Protein AF-A0A915NLA7-F1 (afdb_monomer_lite)

Organism: NCBI:txid298350

Foldseek 3Di:
DVVWKDFPVVQADPVCCVVVDDDDCVVDDLLPFDDALLACPFAAQNPRGPDPPDGRMATPPPRVPRNVNGNDNPDGDPSNVVSVCSVVVLQDDVVVVPPPPDLWFDWDWDQDPVGIKIWTWGADPVFRWIWIDIPNHTDDTDHGDPDNFDKDWDDDPNWTKIWGWDDDPDPWTWIWIDTNNDIDDIRGGPVVVQKWWFWDDDDPDIWIWIAGPPVRFIDISNHTFDWDWDADPQGWIWIKTDNPPPWIKIKIWDAPVDPVPGIDIWIDTPNDTTDTPDPDDDDDDDDDPDPPVVVVVVVVVVVD

Radius of gyration: 25.05 Å; chains: 1; bounding box: 61×57×69 Å

Secondary structure (DSSP, 8-state):
-TTTEEE-GGGB-GGGGGGGPPP-TTT---TTPPP-TT-TTSPPTTTTBSSTT--SEEESS-HHHHTTTTT--SS--HHHHHHHHHHHTTS-THHHHHGGG--EEEEEEEE-SS-EEEEEEEE-TTT--EEEEETTEEEEEES--S-SSEEEEEEETTEEEEEEEEE-SSS-EEEEEEETTEEEEEEE-TTTTTEEEEEEEETTEEEEEEEETTT--EEETTEE---EEEEETTTEEEEEEE-STT-EEEEEEEE-S-TTT-EEEEEEETTEEEPP------------S-HHHHHHHHHHHT--

InterPro domains:
  IPR001506 Peptidase M12A [PF01400] (1-87)
  IPR001506 Peptidase M12A [PS51864] (1-92)
  IPR010695 Fas apoptotic inhibitory molecule 1 [PF06905] (104-274)
  IPR010695 Fas apoptotic inhibitory molecule 1 [PTHR13088] (100-275)
  IPR024079 Metallopeptidase, catalytic domain superfamily [G3DSA:3.40.390.10] (1-89)
  IPR038513 FAIM1 domain superfamily [G3DSA:2.40.128.180] (101-188)
  IPR038513 FAIM1 domain superfamily [G3DSA:2.40.128.180] (195-277)

Structure (mmCIF, N/CA/C/O backbone):
data_AF-A0A915NLA7-F1
#
_entry.id   AF-A0A915NLA7-F1
#
loop_
_atom_site.group_PDB
_atom_site.id
_atom_site.type_symbol
_atom_site.label_atom_id
_atom_site.label_alt_id
_atom_site.label_comp_id
_atom_site.label_asym_id
_atom_site.label_entity_id
_atom_site.label_seq_id
_atom_site.pdbx_PDB_ins_code
_atom_site.Cartn_x
_atom_site.Cartn_y
_atom_site.Cartn_z
_atom_site.occupancy
_atom_site.B_iso_or_equiv
_atom_site.auth_seq_id
_atom_site.auth_comp_id
_atom_site.auth_asym_id
_atom_site.auth_atom_id
_atom_site.pdbx_PDB_model_num
ATOM 1 N N . ARG A 1 1 ? 20.530 -9.631 -6.078 1.00 85.19 1 ARG A N 1
ATOM 2 C CA . ARG A 1 1 ? 20.962 -10.155 -4.762 1.00 85.19 1 ARG A CA 1
ATOM 3 C C . ARG A 1 1 ? 22.150 -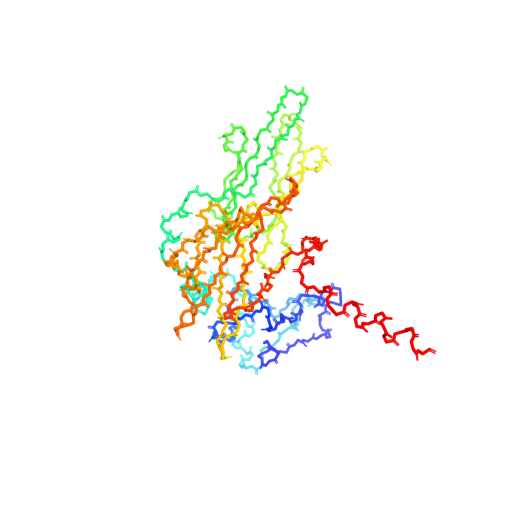11.117 -4.861 1.00 85.19 1 ARG A C 1
ATOM 5 O O . ARG A 1 1 ? 23.228 -10.744 -4.425 1.00 85.19 1 ARG A O 1
ATOM 12 N N . ASP A 1 2 ? 22.016 -12.296 -5.478 1.00 88.06 2 ASP A N 1
ATOM 13 C CA . ASP A 1 2 ? 23.044 -13.366 -5.399 1.00 88.06 2 ASP A CA 1
ATOM 14 C C . ASP A 1 2 ? 24.395 -13.039 -6.059 1.00 88.06 2 ASP A C 1
ATOM 16 O O . ASP A 1 2 ? 25.393 -13.716 -5.825 1.00 88.06 2 ASP A O 1
ATOM 20 N N . ARG A 1 3 ? 24.471 -11.966 -6.852 1.00 90.94 3 ARG A N 1
ATOM 21 C CA . ARG A 1 3 ? 25.737 -11.407 -7.355 1.00 90.94 3 ARG A CA 1
ATOM 22 C C . ARG A 1 3 ? 26.539 -10.646 -6.290 1.00 90.94 3 ARG A C 1
ATOM 24 O O . ARG A 1 3 ? 27.737 -10.468 -6.465 1.00 90.94 3 ARG A O 1
ATOM 31 N N . PHE A 1 4 ? 25.893 -10.205 -5.213 1.00 91.38 4 PHE A N 1
ATOM 32 C CA . PHE A 1 4 ? 26.447 -9.284 -4.215 1.00 91.38 4 PHE A CA 1
ATOM 33 C C . PHE A 1 4 ? 26.621 -9.937 -2.843 1.00 91.38 4 PHE A C 1
ATOM 35 O O . PHE A 1 4 ? 27.548 -9.598 -2.120 1.00 91.38 4 PHE A O 1
ATOM 42 N N . ILE A 1 5 ? 25.794 -10.920 -2.496 1.00 94.25 5 ILE A N 1
ATOM 43 C CA . ILE A 1 5 ? 25.890 -11.630 -1.217 1.00 94.25 5 ILE A CA 1
ATOM 44 C C . ILE A 1 5 ? 25.954 -13.144 -1.405 1.00 94.25 5 ILE A C 1
ATOM 46 O O . ILE A 1 5 ? 25.480 -13.686 -2.405 1.00 94.25 5 ILE A O 1
ATOM 50 N N . THR A 1 6 ? 26.529 -13.816 -0.416 1.00 95.31 6 THR A N 1
ATOM 51 C CA . THR A 1 6 ? 26.451 -15.263 -0.210 1.00 95.31 6 THR A CA 1
ATOM 52 C C . THR A 1 6 ? 25.576 -15.527 1.008 1.00 95.31 6 THR A C 1
ATOM 54 O O . THR A 1 6 ? 25.784 -14.904 2.049 1.00 95.31 6 THR A O 1
ATOM 57 N N . ILE A 1 7 ? 24.615 -16.446 0.881 1.00 92.38 7 ILE A N 1
ATOM 58 C CA . ILE A 1 7 ? 23.843 -16.960 2.018 1.00 92.38 7 ILE A CA 1
ATOM 59 C C . ILE A 1 7 ? 24.540 -18.215 2.545 1.00 92.38 7 ILE A C 1
ATOM 61 O O . ILE A 1 7 ? 24.737 -19.181 1.808 1.00 92.38 7 ILE A O 1
ATOM 65 N N . ASN A 1 8 ? 24.910 -18.194 3.820 1.00 93.00 8 ASN A N 1
ATOM 66 C CA . ASN A 1 8 ? 25.541 -19.303 4.526 1.00 93.00 8 ASN A CA 1
ATOM 67 C C . ASN A 1 8 ? 24.443 -20.209 5.097 1.00 93.00 8 ASN A C 1
ATOM 69 O O . ASN A 1 8 ? 24.157 -20.159 6.293 1.00 93.00 8 ASN A O 1
ATOM 73 N N . TRP A 1 9 ? 23.793 -20.998 4.237 1.00 89.81 9 TRP A N 1
ATOM 74 C CA . TRP A 1 9 ? 22.627 -21.826 4.586 1.00 89.81 9 TRP A CA 1
ATOM 75 C C . TRP A 1 9 ? 22.840 -22.743 5.793 1.00 89.81 9 TRP A C 1
ATOM 77 O O . TRP A 1 9 ? 21.905 -22.973 6.551 1.00 89.81 9 TRP A O 1
ATOM 87 N N . GLN A 1 10 ? 24.072 -23.202 6.016 1.00 91.88 10 GLN A N 1
ATOM 88 C CA . GLN A 1 10 ? 24.469 -23.998 7.178 1.00 91.88 10 GLN A CA 1
ATOM 89 C C . GLN A 1 10 ? 24.294 -23.271 8.524 1.00 91.88 10 GLN A C 1
ATOM 91 O O . GLN A 1 10 ? 24.159 -23.922 9.553 1.00 91.88 10 GLN A O 1
ATOM 96 N N . ASN A 1 11 ? 24.277 -21.935 8.517 1.00 91.19 11 ASN A N 1
ATOM 97 C CA . ASN A 1 11 ? 24.078 -21.105 9.707 1.00 91.19 11 ASN A CA 1
ATOM 98 C C . ASN A 1 11 ? 22.622 -20.621 9.838 1.00 91.19 11 ASN A C 1
ATOM 100 O O . ASN A 1 11 ? 22.258 -20.036 10.859 1.00 91.19 11 ASN A O 1
ATOM 104 N N . VAL A 1 12 ? 21.794 -20.814 8.804 1.00 84.31 12 VAL A N 1
ATOM 105 C CA . VAL A 1 12 ? 20.410 -20.328 8.752 1.00 84.31 12 VAL A CA 1
ATOM 106 C C . VAL A 1 12 ? 19.475 -21.342 9.401 1.00 84.31 12 VAL A C 1
ATOM 108 O O . VAL A 1 12 ? 19.498 -22.521 9.060 1.00 84.31 12 VAL A O 1
ATOM 111 N N . ASN A 1 13 ? 18.579 -20.871 10.271 1.00 78.44 13 ASN A N 1
ATOM 112 C CA . ASN A 1 13 ? 17.493 -21.697 10.790 1.00 78.44 13 ASN A CA 1
ATOM 113 C C . ASN A 1 13 ? 16.594 -22.204 9.638 1.00 78.44 13 ASN A C 1
ATOM 115 O O . ASN A 1 13 ? 15.972 -21.370 8.972 1.00 78.44 13 ASN A O 1
ATOM 119 N N . PRO A 1 14 ? 16.437 -23.529 9.435 1.00 80.00 14 PRO A N 1
ATOM 120 C CA . PRO A 1 14 ? 15.579 -24.083 8.384 1.00 80.00 14 PRO A CA 1
ATOM 121 C C . PRO A 1 14 ? 14.129 -23.583 8.412 1.00 80.00 14 PRO A C 1
ATOM 123 O O . PRO A 1 14 ? 13.509 -23.423 7.367 1.00 80.00 14 PRO A O 1
ATOM 126 N N . GLN A 1 15 ? 13.598 -23.237 9.590 1.00 77.25 15 GLN A N 1
ATOM 127 C CA . GLN A 1 15 ? 12.250 -22.668 9.740 1.00 77.25 15 GLN A CA 1
ATOM 128 C C . GLN A 1 15 ? 12.143 -21.195 9.300 1.00 77.25 15 GLN A C 1
ATOM 130 O O . GLN A 1 15 ? 11.084 -20.583 9.424 1.00 77.25 15 GLN A O 1
ATOM 135 N N . LYS A 1 16 ? 13.246 -20.582 8.859 1.00 71.00 16 LYS A N 1
ATOM 136 C CA . LYS A 1 16 ? 13.341 -19.163 8.486 1.00 71.00 16 LYS A CA 1
ATOM 137 C C . LYS A 1 16 ? 13.876 -18.954 7.067 1.00 71.00 16 LYS A C 1
ATOM 139 O O . LYS A 1 16 ? 14.240 -17.831 6.727 1.00 71.00 16 LYS A O 1
ATOM 144 N N . TYR A 1 17 ? 13.910 -19.996 6.233 1.00 74.12 17 TYR A N 1
ATOM 145 C CA . TYR A 1 17 ? 14.365 -19.891 4.840 1.00 74.12 17 TYR A CA 1
ATOM 146 C C . TYR A 1 17 ? 13.570 -18.870 4.020 1.00 74.12 17 TYR A C 1
ATOM 148 O O . TYR A 1 17 ? 14.159 -18.186 3.184 1.00 74.12 17 TYR A O 1
ATOM 156 N N . ASP A 1 18 ? 12.289 -18.672 4.335 1.00 71.00 18 ASP A N 1
ATOM 157 C CA . ASP A 1 18 ? 11.431 -17.686 3.667 1.00 71.00 18 ASP A CA 1
ATOM 158 C C . ASP A 1 18 ? 11.966 -16.247 3.763 1.00 71.00 18 ASP A C 1
ATOM 160 O O . ASP A 1 18 ? 11.742 -15.444 2.860 1.00 71.00 18 ASP A O 1
ATOM 164 N N . ALA A 1 19 ? 12.752 -15.920 4.799 1.00 66.25 19 ALA A N 1
ATOM 165 C CA . ALA A 1 19 ? 13.391 -14.607 4.933 1.00 66.25 19 ALA A CA 1
ATOM 166 C C . ALA A 1 19 ? 14.443 -14.325 3.838 1.00 66.25 19 ALA A C 1
ATOM 168 O O . ALA A 1 19 ? 14.856 -13.182 3.655 1.00 66.25 19 ALA A O 1
ATOM 169 N N . PHE A 1 20 ? 14.878 -15.358 3.108 1.00 77.56 20 PHE A N 1
ATOM 170 C CA . PHE A 1 20 ? 15.875 -15.284 2.040 1.00 77.56 20 PHE A CA 1
ATOM 171 C C . PHE A 1 20 ? 15.279 -15.571 0.655 1.00 77.56 20 PHE A C 1
ATOM 173 O O . PHE A 1 20 ? 16.030 -15.800 -0.300 1.00 77.56 20 PHE A O 1
ATOM 180 N N . ALA A 1 21 ? 13.952 -15.558 0.503 1.00 76.00 21 ALA A N 1
ATOM 181 C CA . ALA A 1 21 ? 13.313 -15.681 -0.805 1.00 76.00 21 ALA A CA 1
ATOM 182 C C . ALA A 1 21 ? 13.790 -14.564 -1.760 1.00 76.00 21 ALA A C 1
ATOM 184 O O . ALA A 1 21 ? 13.994 -13.418 -1.356 1.00 76.00 21 ALA A O 1
ATOM 185 N N . VAL A 1 22 ? 14.047 -14.902 -3.030 1.00 71.00 22 VAL A N 1
ATOM 186 C CA . VAL A 1 22 ? 14.372 -13.898 -4.060 1.00 71.00 22 VAL A CA 1
ATOM 187 C C . VAL A 1 22 ? 13.066 -13.322 -4.583 1.00 71.00 22 VAL A C 1
ATOM 189 O O . VAL A 1 22 ? 12.184 -14.077 -4.986 1.00 71.00 22 VAL A O 1
ATOM 192 N N . SER A 1 23 ? 12.964 -12.000 -4.640 1.00 62.94 23 SER A N 1
ATOM 193 C CA . SER A 1 23 ? 11.874 -11.332 -5.346 1.00 62.94 23 SER A CA 1
ATOM 194 C C . SER A 1 23 ? 11.947 -11.592 -6.856 1.00 62.94 23 SER A C 1
ATOM 196 O O . SER A 1 23 ? 13.007 -11.467 -7.468 1.00 62.94 23 SER A O 1
ATOM 198 N N . ASP A 1 24 ? 10.813 -11.938 -7.458 1.00 56.41 24 ASP A N 1
ATOM 199 C CA . ASP A 1 24 ? 10.670 -12.188 -8.896 1.00 56.41 24 ASP A CA 1
ATOM 200 C C . ASP A 1 24 ? 10.927 -10.909 -9.712 1.00 56.41 24 ASP A C 1
ATOM 202 O O . ASP A 1 24 ? 10.164 -9.955 -9.627 1.00 56.41 24 ASP A O 1
ATOM 206 N N . ALA A 1 25 ? 11.970 -10.874 -10.541 1.00 53.47 25 ALA A N 1
ATOM 207 C CA . ALA A 1 25 ? 12.345 -9.676 -11.301 1.00 53.47 25 ALA A CA 1
ATOM 208 C C . ALA A 1 25 ? 11.259 -9.166 -12.279 1.00 53.47 25 ALA A C 1
ATOM 210 O O . ALA A 1 25 ? 11.371 -8.049 -12.769 1.00 53.47 25 ALA A O 1
ATOM 211 N N . THR A 1 26 ? 10.206 -9.947 -12.554 1.00 44.34 26 THR A N 1
ATOM 212 C CA . THR A 1 26 ? 9.046 -9.505 -13.354 1.00 44.34 26 THR A CA 1
ATOM 213 C C . THR A 1 26 ? 8.025 -8.686 -12.559 1.00 44.34 26 THR A C 1
ATOM 215 O O . THR A 1 26 ? 7.178 -8.022 -13.146 1.00 44.34 26 THR A O 1
ATOM 218 N N . LYS A 1 27 ? 8.099 -8.715 -11.223 1.00 41.16 27 LYS A N 1
ATOM 219 C CA . LYS A 1 27 ? 7.187 -8.006 -10.305 1.00 41.16 27 LYS A CA 1
ATOM 220 C C . LYS A 1 27 ? 7.864 -6.861 -9.554 1.00 41.16 27 LYS A C 1
ATOM 222 O O . LYS A 1 27 ? 7.203 -6.137 -8.815 1.00 41.16 27 LYS A O 1
ATOM 227 N N . PHE A 1 28 ? 9.181 -6.725 -9.702 1.00 51.28 28 PHE A N 1
ATOM 228 C CA . PHE A 1 28 ? 9.996 -5.773 -8.961 1.00 51.28 28 PHE A CA 1
ATOM 229 C C . PHE A 1 28 ? 11.036 -5.153 -9.883 1.00 51.28 28 PHE A C 1
ATOM 231 O O . PHE A 1 28 ? 11.801 -5.857 -10.538 1.00 51.28 28 PHE A O 1
ATOM 238 N N . THR A 1 29 ? 11.110 -3.827 -9.871 1.00 56.19 29 THR A N 1
ATOM 239 C CA . THR A 1 29 ? 12.166 -3.072 -10.540 1.00 56.19 29 THR A CA 1
ATOM 240 C C . THR A 1 29 ? 13.075 -2.457 -9.491 1.00 56.19 29 THR A C 1
ATOM 242 O O . THR A 1 29 ? 12.602 -1.971 -8.471 1.00 56.19 29 THR A O 1
ATOM 245 N N . SER A 1 30 ? 14.382 -2.457 -9.746 1.00 61.16 30 SER A N 1
ATOM 246 C CA . SER A 1 30 ? 15.332 -1.713 -8.915 1.00 61.16 30 SER A CA 1
ATOM 247 C C . SER A 1 30 ? 15.390 -0.234 -9.294 1.00 61.16 30 SER A C 1
ATOM 249 O O . SER A 1 30 ? 16.298 0.462 -8.864 1.00 61.16 30 SER A O 1
ATOM 251 N N . TYR A 1 31 ? 14.535 0.243 -10.209 1.00 64.56 31 TYR A N 1
ATOM 252 C CA . TYR A 1 31 ? 14.588 1.604 -10.759 1.00 64.56 31 TYR A CA 1
ATOM 253 C C . TYR A 1 31 ? 15.993 2.016 -11.241 1.00 64.56 31 TYR A C 1
ATOM 255 O O . TYR A 1 31 ? 16.368 3.188 -11.188 1.00 64.56 31 TYR A O 1
ATOM 263 N N . GLY A 1 32 ? 16.808 1.045 -11.673 1.00 71.69 32 GLY A N 1
ATOM 264 C CA . GLY A 1 32 ? 18.199 1.255 -12.078 1.00 71.69 32 GLY A CA 1
ATOM 265 C C . GLY A 1 32 ? 19.154 1.648 -10.942 1.00 71.69 32 GLY A C 1
ATOM 266 O O . GLY A 1 32 ? 20.255 2.125 -11.225 1.00 71.69 32 GLY A O 1
ATOM 267 N N . VAL A 1 33 ? 18.765 1.508 -9.670 1.00 73.88 33 VAL A N 1
ATOM 268 C CA . VAL A 1 33 ? 19.678 1.687 -8.534 1.00 73.88 33 VAL A CA 1
ATOM 269 C C . VAL A 1 33 ? 20.551 0.447 -8.333 1.00 73.88 33 VAL A C 1
ATOM 271 O O . VAL A 1 33 ? 20.183 -0.679 -8.688 1.00 73.88 33 VAL A O 1
ATOM 274 N N . ARG A 1 34 ? 21.767 0.670 -7.828 1.00 82.94 34 ARG A N 1
ATOM 275 C CA . ARG A 1 34 ? 22.740 -0.395 -7.557 1.00 82.94 34 ARG A CA 1
ATOM 276 C C . ARG A 1 34 ? 22.395 -1.098 -6.246 1.00 82.94 34 ARG A C 1
ATOM 278 O O . ARG A 1 34 ? 21.702 -0.547 -5.404 1.00 82.94 34 ARG A O 1
ATOM 285 N N . TYR A 1 35 ? 22.910 -2.313 -6.073 1.00 86.00 35 TYR A N 1
ATOM 286 C CA . TYR A 1 35 ? 22.756 -3.043 -4.818 1.00 86.00 35 TYR A CA 1
ATOM 287 C C . TYR A 1 35 ? 23.473 -2.307 -3.684 1.00 86.00 35 TYR A C 1
ATOM 289 O O . TYR A 1 35 ? 24.675 -2.058 -3.788 1.00 86.00 35 TYR A O 1
ATOM 297 N N . ASP A 1 36 ? 22.745 -2.006 -2.614 1.00 88.19 36 ASP A N 1
ATOM 298 C CA . ASP A 1 36 ? 23.255 -1.261 -1.470 1.00 88.19 36 ASP A CA 1
ATOM 299 C C . ASP A 1 36 ? 23.233 -2.124 -0.204 1.00 88.19 36 ASP A C 1
ATOM 301 O O . ASP A 1 36 ? 22.176 -2.513 0.294 1.00 88.19 36 ASP A O 1
ATOM 305 N N . TYR A 1 37 ? 24.421 -2.430 0.323 1.00 89.88 37 TYR A N 1
ATOM 306 C CA . TYR A 1 37 ? 24.571 -3.175 1.575 1.00 89.88 37 TYR A CA 1
ATOM 307 C C . TYR A 1 37 ? 24.109 -2.366 2.792 1.00 89.88 37 TYR A C 1
ATOM 309 O O . TYR A 1 37 ? 23.725 -2.961 3.793 1.00 89.88 37 TYR A O 1
ATOM 317 N N . GLY A 1 38 ? 24.151 -1.034 2.707 1.00 88.12 38 GLY A N 1
ATOM 318 C CA . GLY A 1 38 ? 23.731 -0.108 3.752 1.00 88.12 38 GLY A CA 1
ATOM 319 C C . GLY A 1 38 ? 22.276 0.342 3.634 1.00 88.12 38 GLY A C 1
ATOM 320 O O . GLY A 1 38 ? 21.859 1.180 4.429 1.00 88.12 38 GLY A O 1
ATOM 321 N N . SER A 1 39 ? 21.501 -0.194 2.685 1.00 85.38 39 SER A N 1
ATOM 322 C CA . SER A 1 39 ? 20.066 0.098 2.591 1.00 85.38 39 SER A CA 1
ATOM 323 C C . SER A 1 39 ? 19.360 -0.226 3.909 1.00 85.38 39 SER A C 1
ATOM 325 O O . SER A 1 39 ? 19.616 -1.263 4.535 1.00 85.38 39 SER A O 1
ATOM 327 N N . ILE A 1 40 ? 18.417 0.628 4.308 1.00 77.06 40 ILE A N 1
ATOM 328 C CA . ILE A 1 40 ? 17.591 0.425 5.504 1.00 77.06 40 ILE A CA 1
ATOM 329 C C . ILE A 1 40 ? 16.779 -0.881 5.434 1.00 77.06 40 ILE A C 1
ATOM 331 O O . ILE A 1 40 ? 16.449 -1.476 6.464 1.00 77.06 40 ILE A O 1
ATOM 335 N N . MET A 1 41 ? 16.493 -1.354 4.216 1.00 76.75 41 MET A N 1
ATOM 336 C CA . MET A 1 41 ? 15.754 -2.587 3.942 1.00 76.75 41 MET A CA 1
ATOM 337 C C . MET A 1 41 ? 16.652 -3.826 3.927 1.00 76.75 41 MET A C 1
ATOM 339 O O . MET A 1 41 ? 16.153 -4.952 3.972 1.00 76.75 41 MET A O 1
ATOM 343 N N . HIS A 1 42 ? 17.977 -3.657 3.905 1.00 85.50 42 HIS A N 1
ATOM 344 C CA . HIS A 1 42 ? 18.899 -4.781 3.943 1.00 85.50 42 HIS A CA 1
ATOM 345 C C . HIS A 1 42 ? 18.848 -5.454 5.325 1.00 85.50 42 HIS A C 1
ATOM 347 O O . HIS A 1 42 ? 18.879 -4.797 6.375 1.00 85.50 42 HIS A O 1
ATOM 353 N N . TYR A 1 43 ? 18.760 -6.785 5.350 1.00 82.75 43 TYR A N 1
ATOM 354 C CA . TYR A 1 43 ? 18.864 -7.546 6.595 1.00 82.75 43 TYR A CA 1
ATOM 355 C C . TYR A 1 43 ? 20.286 -7.496 7.159 1.00 82.75 43 TYR A C 1
ATOM 357 O O . TYR A 1 43 ? 21.244 -7.282 6.416 1.00 82.75 43 TYR A O 1
ATOM 365 N N . SER A 1 44 ? 20.432 -7.721 8.468 1.00 88.44 44 SER A N 1
ATOM 366 C CA . SER A 1 44 ? 21.753 -7.866 9.082 1.00 88.44 44 SER A CA 1
ATOM 367 C C . SER A 1 44 ? 22.470 -9.113 8.568 1.00 88.44 44 SER A C 1
ATOM 369 O O . SER A 1 44 ? 21.838 -10.099 8.182 1.00 88.44 44 SER A O 1
ATOM 371 N N . SER A 1 45 ? 23.803 -9.108 8.623 1.00 90.88 45 SER A N 1
ATOM 372 C CA . SER A 1 45 ? 24.627 -10.264 8.236 1.00 90.88 45 SER A CA 1
ATOM 373 C C . SER A 1 45 ? 24.388 -11.519 9.096 1.00 90.88 45 SER A C 1
ATOM 375 O O . SER A 1 45 ? 24.802 -12.613 8.720 1.00 90.88 45 SER A O 1
ATOM 377 N N . THR A 1 46 ? 23.695 -11.384 10.229 1.00 87.81 46 THR A N 1
ATOM 378 C CA . THR A 1 46 ? 23.391 -12.444 11.206 1.00 87.81 46 THR A CA 1
ATOM 379 C C . THR A 1 46 ? 21.907 -12.821 11.262 1.00 87.81 46 THR A C 1
ATOM 381 O O . THR A 1 46 ? 21.492 -13.574 12.144 1.00 87.81 46 THR A O 1
ATOM 384 N N . ILE A 1 47 ? 21.076 -12.302 10.352 1.00 85.00 47 ILE A N 1
ATOM 385 C CA . ILE A 1 47 ? 19.628 -12.536 10.366 1.00 85.00 47 ILE A CA 1
ATOM 386 C C . ILE A 1 47 ? 19.293 -14.034 10.361 1.00 85.00 47 ILE A C 1
ATOM 388 O O . ILE A 1 47 ? 19.891 -14.808 9.620 1.00 85.00 47 ILE A O 1
ATOM 392 N N . ALA A 1 48 ? 18.322 -14.451 11.177 1.00 81.62 48 ALA A N 1
ATOM 393 C CA . ALA A 1 48 ? 17.854 -15.840 11.246 1.00 81.62 48 ALA A CA 1
ATOM 394 C C . ALA A 1 48 ? 18.939 -16.897 11.567 1.00 81.62 48 ALA A C 1
ATOM 396 O O . ALA A 1 48 ? 18.733 -18.084 11.298 1.00 81.62 48 ALA A O 1
ATOM 397 N N . THR A 1 49 ? 20.065 -16.489 12.166 1.00 83.44 49 THR A N 1
ATOM 398 C CA . THR A 1 49 ? 21.063 -17.425 12.700 1.00 83.44 49 THR A CA 1
ATOM 399 C C . THR A 1 49 ? 20.499 -18.232 13.873 1.00 83.44 49 THR A C 1
ATOM 401 O O . THR A 1 49 ? 19.743 -17.702 14.690 1.00 83.44 49 THR A O 1
ATOM 404 N N . GLN A 1 50 ? 20.876 -19.509 13.979 1.00 73.69 50 GLN A N 1
ATOM 405 C CA . GLN A 1 50 ? 20.619 -20.324 15.180 1.00 73.69 50 GLN A CA 1
ATOM 406 C C . GLN A 1 50 ? 21.720 -20.173 16.235 1.00 73.69 50 GLN A C 1
ATOM 408 O O . GLN A 1 50 ? 21.480 -20.412 17.416 1.00 73.69 50 GLN A O 1
ATOM 413 N N . ASN A 1 51 ? 22.911 -19.742 15.817 1.00 82.00 51 ASN A N 1
ATOM 414 C CA . ASN A 1 51 ? 24.088 -19.635 16.668 1.00 82.00 51 ASN A CA 1
ATOM 415 C C . ASN A 1 51 ? 24.487 -18.169 16.831 1.00 82.00 51 ASN A C 1
ATOM 417 O O . ASN A 1 51 ? 24.635 -17.430 15.850 1.00 82.00 51 ASN A O 1
ATOM 421 N N . PHE A 1 52 ? 24.690 -17.748 18.078 1.00 80.88 52 PHE A N 1
ATOM 422 C CA . PHE A 1 52 ? 25.051 -16.371 18.391 1.00 80.88 52 PHE A CA 1
ATOM 423 C C . PHE A 1 52 ? 26.345 -15.954 17.672 1.00 80.88 52 PHE A C 1
ATOM 425 O O . PHE A 1 52 ? 27.345 -16.669 17.695 1.00 80.88 52 PHE A O 1
ATOM 432 N N . GLY A 1 53 ? 26.313 -14.796 17.008 1.00 78.50 53 GLY A N 1
ATOM 433 C CA . GLY A 1 53 ? 27.464 -14.220 16.305 1.00 78.50 53 GLY A CA 1
ATOM 434 C C . GLY A 1 53 ? 27.800 -14.843 14.944 1.00 78.50 53 GLY A C 1
ATOM 435 O O . GLY A 1 53 ? 28.653 -14.304 14.239 1.00 78.50 53 GLY A O 1
ATOM 436 N N . GLN A 1 54 ? 27.138 -15.929 14.527 1.00 90.44 54 GLN A N 1
ATOM 437 C CA . GLN A 1 54 ? 27.379 -16.513 13.205 1.00 90.44 54 GLN A CA 1
ATOM 438 C C . GLN A 1 54 ? 26.671 -15.727 12.101 1.00 90.44 54 GLN A C 1
ATOM 440 O O . GLN A 1 54 ? 25.488 -15.396 12.195 1.00 90.44 54 GLN A O 1
ATOM 445 N N . LYS A 1 55 ? 27.410 -15.448 11.023 1.00 92.94 55 LYS A N 1
ATOM 446 C CA . LYS A 1 55 ? 26.877 -14.775 9.839 1.00 92.94 55 LYS A CA 1
ATOM 447 C C . LYS A 1 55 ? 26.103 -15.757 8.970 1.00 92.94 55 LYS A C 1
ATOM 449 O O . LYS A 1 55 ? 26.659 -16.750 8.497 1.00 92.94 55 LYS A O 1
ATOM 454 N N . THR A 1 56 ? 24.847 -15.446 8.700 1.00 91.88 56 THR A N 1
ATOM 455 C CA . THR A 1 56 ? 24.009 -16.113 7.697 1.00 91.88 56 THR A CA 1
ATOM 456 C C . THR A 1 56 ? 24.162 -15.490 6.317 1.00 91.88 56 THR A C 1
ATOM 458 O O . THR A 1 56 ? 23.799 -16.112 5.324 1.00 91.88 56 THR A O 1
ATOM 461 N N . MET A 1 57 ? 24.738 -14.291 6.239 1.00 93.06 57 MET A N 1
ATOM 462 C CA . MET A 1 57 ? 24.950 -13.557 5.001 1.00 93.06 57 MET A CA 1
ATOM 463 C C . MET A 1 57 ? 26.310 -12.853 5.010 1.00 93.06 57 MET A C 1
ATOM 465 O O . MET A 1 57 ? 26.740 -12.305 6.025 1.00 93.06 57 MET A O 1
ATOM 469 N N . THR A 1 58 ? 27.000 -12.873 3.872 1.00 95.88 58 THR A N 1
ATOM 470 C CA . THR A 1 58 ? 28.327 -12.261 3.698 1.00 95.88 58 THR A CA 1
ATOM 471 C C . THR A 1 58 ? 28.400 -11.561 2.348 1.00 95.88 58 THR A C 1
ATOM 473 O O . THR A 1 58 ? 27.953 -12.117 1.342 1.00 95.88 58 THR A O 1
ATOM 476 N N . ALA A 1 59 ? 28.952 -10.350 2.299 1.00 96.25 59 ALA A N 1
ATOM 477 C CA . ALA A 1 59 ? 29.165 -9.640 1.047 1.00 96.25 59 ALA A CA 1
ATOM 478 C C . ALA A 1 59 ? 30.247 -10.335 0.219 1.00 96.25 59 ALA A C 1
ATOM 480 O O . ALA A 1 59 ? 31.304 -10.721 0.714 1.00 96.25 59 ALA A O 1
ATOM 481 N N . LYS A 1 60 ? 30.006 -10.442 -1.085 1.00 96.56 60 LYS A N 1
ATOM 482 C CA . LYS A 1 60 ? 30.993 -10.939 -2.050 1.00 96.56 60 LYS A CA 1
ATOM 483 C C . LYS A 1 60 ? 32.040 -9.882 -2.399 1.00 96.56 60 LYS A C 1
ATOM 485 O O . LYS A 1 60 ? 33.129 -10.224 -2.840 1.00 96.56 60 LYS A O 1
ATOM 490 N N . ILE A 1 61 ? 31.709 -8.606 -2.206 1.00 94.00 61 ILE A N 1
ATOM 491 C CA . ILE A 1 61 ? 32.582 -7.460 -2.475 1.00 94.00 61 ILE A CA 1
ATOM 492 C C . ILE A 1 61 ? 32.897 -6.800 -1.134 1.00 94.00 61 ILE A C 1
ATOM 494 O O . ILE A 1 61 ? 31.969 -6.452 -0.411 1.00 94.00 61 ILE A O 1
ATOM 498 N N . ASN A 1 62 ? 34.180 -6.620 -0.812 1.00 94.56 62 ASN A N 1
ATOM 499 C CA . ASN A 1 62 ? 34.675 -5.944 0.398 1.00 94.56 62 ASN A CA 1
ATOM 500 C C . ASN A 1 62 ? 33.928 -6.323 1.701 1.00 94.56 62 ASN A C 1
ATOM 502 O O . ASN A 1 62 ? 33.401 -5.439 2.380 1.00 94.56 62 ASN A O 1
ATOM 506 N N . PRO A 1 63 ? 33.876 -7.615 2.086 1.00 94.38 63 PRO A N 1
ATOM 507 C CA . PRO A 1 63 ? 33.101 -8.084 3.242 1.00 94.38 63 PRO A CA 1
ATOM 508 C C . PRO A 1 63 ? 33.464 -7.415 4.566 1.00 94.38 63 PRO A C 1
ATOM 510 O O . PRO A 1 63 ? 32.590 -7.188 5.395 1.00 94.38 63 PRO A O 1
ATOM 513 N N . GLN A 1 64 ? 34.729 -7.038 4.760 1.00 93.81 64 GLN A N 1
ATOM 514 C CA . GLN A 1 64 ? 35.166 -6.338 5.973 1.00 93.81 64 GLN A CA 1
ATOM 515 C C . GLN A 1 64 ? 34.468 -4.982 6.156 1.00 93.81 64 GLN A C 1
ATOM 517 O O . GLN A 1 64 ? 34.189 -4.594 7.285 1.00 93.81 64 GLN A O 1
ATOM 522 N N . SER A 1 65 ? 34.155 -4.290 5.058 1.00 94.12 65 SER A N 1
ATOM 523 C CA . SER A 1 65 ? 33.471 -2.992 5.074 1.00 94.12 65 SER A CA 1
ATOM 524 C C . SER A 1 65 ? 31.955 -3.130 4.943 1.00 94.12 65 SER A C 1
ATOM 526 O O . SER A 1 65 ? 31.220 -2.362 5.553 1.00 94.12 65 SER A O 1
ATOM 528 N N . ASN A 1 66 ? 31.484 -4.109 4.165 1.00 95.00 66 ASN A N 1
ATOM 529 C CA . ASN A 1 66 ? 30.070 -4.235 3.817 1.00 95.00 66 ASN A CA 1
ATOM 530 C C . ASN A 1 66 ? 29.261 -5.082 4.810 1.00 95.00 66 ASN A C 1
ATOM 532 O O . ASN A 1 66 ? 28.102 -4.771 5.063 1.00 95.00 66 ASN A O 1
ATOM 536 N N . ASP A 1 67 ? 29.840 -6.116 5.424 1.00 93.94 67 ASP A N 1
ATOM 537 C CA . ASP A 1 67 ? 29.108 -6.939 6.398 1.00 93.94 67 ASP A CA 1
ATOM 538 C C . ASP A 1 67 ? 28.657 -6.171 7.658 1.00 93.94 67 ASP A C 1
ATOM 540 O O . ASP A 1 67 ? 27.580 -6.498 8.166 1.00 93.94 67 ASP A O 1
ATOM 544 N N . PRO A 1 68 ? 29.432 -5.198 8.198 1.00 94.00 68 PRO A N 1
ATOM 545 C CA . PRO A 1 68 ? 29.018 -4.431 9.375 1.00 94.00 68 PRO A CA 1
ATOM 546 C C . PRO A 1 68 ? 27.904 -3.414 9.105 1.00 94.00 68 PRO A C 1
ATOM 548 O O . PRO A 1 68 ? 27.178 -3.067 10.031 1.00 94.00 68 PRO A O 1
ATOM 551 N N . ILE A 1 69 ? 27.770 -2.925 7.866 1.00 92.12 69 ILE A N 1
ATOM 552 C CA . ILE A 1 69 ? 26.741 -1.933 7.501 1.00 92.12 69 ILE A CA 1
ATOM 553 C C . ILE A 1 69 ? 25.406 -2.581 7.109 1.00 92.12 69 ILE A C 1
ATOM 555 O O . ILE A 1 69 ? 24.365 -1.926 7.153 1.00 92.12 69 ILE A O 1
ATOM 559 N N . MET A 1 70 ? 25.412 -3.876 6.779 1.00 88.38 70 MET A N 1
ATOM 560 C CA . MET A 1 70 ? 24.187 -4.646 6.575 1.00 88.38 70 MET A CA 1
ATOM 561 C C . MET A 1 70 ? 23.327 -4.648 7.832 1.00 88.38 70 MET A C 1
ATOM 563 O O . MET A 1 70 ? 23.779 -5.020 8.916 1.00 88.38 70 MET A O 1
ATOM 567 N N . GLY A 1 71 ? 22.047 -4.320 7.674 1.00 81.19 71 GLY A N 1
ATOM 568 C CA . GLY A 1 71 ? 21.125 -4.280 8.802 1.00 81.19 71 GLY A CA 1
ATOM 569 C C . GLY A 1 71 ? 21.189 -2.990 9.614 1.00 81.19 71 GLY A C 1
ATOM 570 O O . GLY A 1 71 ? 20.573 -2.947 10.677 1.00 81.19 71 GLY A O 1
ATOM 571 N N . GLN A 1 72 ? 21.893 -1.952 9.142 1.00 83.25 72 GLN A N 1
ATOM 572 C CA . GLN A 1 72 ? 21.864 -0.635 9.776 1.00 83.25 72 GLN A CA 1
ATOM 573 C C . GLN A 1 72 ? 20.425 -0.108 9.879 1.00 83.25 72 GLN A C 1
ATOM 575 O O . GLN A 1 72 ? 19.588 -0.359 9.008 1.00 83.25 72 GLN A O 1
ATOM 580 N N . ARG A 1 73 ? 20.123 0.604 10.966 1.00 77.06 73 ARG A N 1
ATOM 581 C CA . ARG A 1 73 ? 18.803 1.208 11.223 1.00 77.06 73 ARG A CA 1
ATOM 582 C C . ARG A 1 73 ? 18.921 2.675 11.652 1.00 77.06 73 ARG A C 1
ATOM 584 O O . ARG A 1 73 ? 18.038 3.191 12.325 1.00 77.06 73 ARG A O 1
ATOM 591 N N . ASN A 1 74 ? 20.021 3.328 11.279 1.00 69.88 74 ASN A N 1
ATOM 592 C CA . ASN A 1 74 ? 20.325 4.712 11.645 1.00 69.88 74 ASN A CA 1
ATOM 593 C C . ASN A 1 74 ? 19.579 5.719 10.758 1.00 69.88 74 ASN A C 1
ATOM 595 O O . ASN A 1 74 ? 19.307 6.832 11.196 1.00 69.88 74 ASN A O 1
ATOM 599 N N . GLY A 1 75 ? 19.245 5.338 9.523 1.00 62.69 75 GLY A N 1
ATOM 600 C CA . GLY A 1 75 ? 18.518 6.188 8.584 1.00 62.69 75 GLY A CA 1
ATOM 601 C C . GLY A 1 75 ? 18.498 5.611 7.172 1.00 62.69 75 GLY A C 1
ATOM 602 O O . GLY A 1 75 ? 19.059 4.545 6.926 1.00 62.69 75 GLY A O 1
ATOM 603 N N . LEU A 1 76 ? 17.835 6.310 6.252 1.00 59.84 76 LEU A N 1
ATOM 604 C CA . LEU A 1 76 ? 17.844 5.965 4.829 1.00 59.84 76 LEU A CA 1
ATOM 605 C C . LEU A 1 76 ? 19.251 6.143 4.251 1.00 59.84 76 LEU A C 1
ATOM 607 O O . LEU A 1 76 ? 19.916 7.140 4.541 1.00 59.84 76 LEU A O 1
ATOM 611 N N . SER A 1 77 ? 19.689 5.202 3.417 1.00 78.62 77 SER A N 1
ATOM 612 C CA . SER A 1 77 ? 20.897 5.392 2.619 1.00 78.62 77 SER A CA 1
ATOM 613 C C . SER A 1 77 ? 20.642 6.366 1.463 1.00 78.62 77 SER A C 1
ATOM 615 O O . SER A 1 77 ? 19.499 6.636 1.086 1.00 78.62 77 SER A O 1
ATOM 617 N N . GLU A 1 78 ? 21.709 6.883 0.848 1.00 77.00 78 GLU A N 1
ATOM 618 C CA . GLU A 1 78 ? 21.581 7.695 -0.370 1.00 77.00 78 GLU A CA 1
ATOM 619 C C . GLU A 1 78 ? 20.846 6.933 -1.480 1.00 77.00 78 GLU A C 1
ATOM 621 O O . GLU A 1 78 ? 20.029 7.510 -2.199 1.00 77.00 78 GLU A O 1
ATOM 626 N N . THR A 1 79 ? 21.089 5.623 -1.587 1.00 75.00 79 THR A N 1
ATOM 627 C CA . THR A 1 79 ? 20.420 4.762 -2.564 1.00 75.00 79 THR A CA 1
ATOM 628 C C . THR A 1 79 ? 18.931 4.632 -2.263 1.00 75.00 79 THR A C 1
ATOM 630 O O . THR A 1 79 ? 18.136 4.761 -3.192 1.00 75.00 79 THR A O 1
ATOM 633 N N . ASP A 1 80 ? 18.546 4.459 -0.991 1.00 67.38 80 ASP A N 1
ATOM 634 C CA . ASP A 1 80 ? 17.137 4.397 -0.578 1.00 67.38 80 ASP A CA 1
ATOM 635 C C . ASP A 1 80 ? 16.401 5.693 -0.962 1.00 67.38 80 ASP A C 1
ATOM 637 O O . ASP A 1 80 ? 15.299 5.664 -1.509 1.00 67.38 80 ASP A O 1
ATOM 641 N N . VAL A 1 81 ? 17.032 6.852 -0.734 1.00 69.62 81 VAL A N 1
ATOM 642 C CA . VAL A 1 81 ? 16.471 8.163 -1.101 1.00 69.62 81 VAL A CA 1
ATOM 643 C C . VAL A 1 81 ? 16.324 8.302 -2.615 1.00 69.62 81 VAL A C 1
ATOM 645 O O . VAL A 1 81 ? 15.314 8.823 -3.088 1.00 69.62 81 VAL A O 1
ATOM 648 N N . VAL A 1 82 ? 17.307 7.851 -3.395 1.00 70.06 82 VAL A N 1
ATOM 649 C CA . VAL A 1 82 ? 17.232 7.889 -4.863 1.00 70.06 82 VAL A CA 1
ATOM 650 C C . VAL A 1 82 ? 16.152 6.947 -5.387 1.00 70.06 82 VAL A C 1
ATOM 652 O O . VAL A 1 82 ? 15.421 7.331 -6.297 1.00 70.06 82 VAL A O 1
ATOM 655 N N . GLU A 1 83 ? 16.021 5.745 -4.829 1.00 69.88 83 GLU A N 1
ATOM 656 C CA . GLU A 1 83 ? 14.984 4.787 -5.218 1.00 69.88 83 GLU A CA 1
ATOM 657 C C . GLU A 1 83 ? 13.587 5.335 -4.911 1.00 69.88 83 GLU A C 1
ATOM 659 O O . GLU A 1 83 ? 12.737 5.367 -5.802 1.00 69.88 83 GLU A O 1
ATOM 664 N N . LEU A 1 84 ? 13.385 5.890 -3.711 1.00 63.53 84 LEU A N 1
ATOM 665 C CA . LEU A 1 84 ? 12.146 6.572 -3.336 1.00 63.53 84 LEU A CA 1
ATOM 666 C C . LEU A 1 84 ? 11.853 7.763 -4.246 1.00 63.53 84 LEU A C 1
ATOM 668 O O . LEU A 1 84 ? 10.732 7.901 -4.719 1.00 63.53 84 LEU A O 1
ATOM 672 N N . ARG A 1 85 ? 12.847 8.603 -4.551 1.00 61.12 85 ARG A N 1
ATOM 673 C CA . ARG A 1 85 ? 12.661 9.731 -5.474 1.00 61.12 85 ARG A CA 1
ATOM 674 C C . ARG A 1 85 ? 12.310 9.271 -6.879 1.00 61.12 85 ARG A C 1
ATOM 676 O O . ARG A 1 85 ? 11.457 9.891 -7.482 1.00 61.12 85 ARG A O 1
ATOM 683 N N . ARG A 1 86 ? 12.914 8.196 -7.393 1.00 64.19 86 ARG A N 1
ATOM 684 C CA . ARG A 1 86 ? 12.582 7.634 -8.718 1.00 64.19 86 ARG A CA 1
ATOM 685 C C . ARG A 1 86 ? 11.207 6.976 -8.746 1.00 64.19 86 ARG A C 1
ATOM 687 O O . ARG A 1 86 ? 10.549 6.986 -9.781 1.00 64.19 86 ARG A O 1
ATOM 694 N N . MET A 1 87 ? 10.783 6.400 -7.625 1.00 59.97 87 MET A N 1
ATOM 695 C CA . MET A 1 87 ? 9.431 5.885 -7.453 1.00 59.97 87 MET A CA 1
ATOM 696 C C . MET A 1 87 ? 8.415 7.036 -7.410 1.00 59.97 87 MET A C 1
ATOM 698 O O . MET A 1 87 ? 7.410 6.980 -8.111 1.00 59.97 87 MET A O 1
ATOM 702 N N . MET A 1 88 ? 8.701 8.091 -6.642 1.00 52.62 88 MET A N 1
ATOM 703 C CA . MET A 1 88 ? 7.845 9.272 -6.464 1.00 52.62 88 MET A CA 1
ATOM 704 C C . MET A 1 88 ? 7.816 10.189 -7.694 1.00 52.62 88 MET A C 1
ATOM 706 O O . MET A 1 88 ? 6.765 10.701 -8.042 1.00 52.62 88 MET A O 1
ATOM 710 N N . SER A 1 89 ? 8.925 10.346 -8.418 1.00 47.59 89 SER A N 1
ATOM 711 C CA . SER A 1 89 ? 8.985 11.139 -9.656 1.00 47.59 89 SER A CA 1
ATOM 712 C C . SER A 1 89 ? 8.278 10.464 -10.832 1.00 47.59 89 SER A C 1
ATOM 714 O O . SER A 1 89 ? 8.113 11.067 -11.879 1.00 47.59 89 SER A O 1
ATOM 716 N N . LYS A 1 90 ? 7.909 9.185 -10.701 1.00 48.41 90 LYS A N 1
ATOM 717 C CA . LYS A 1 90 ? 7.010 8.483 -11.632 1.00 48.41 90 LYS A CA 1
ATOM 718 C C . LYS A 1 90 ? 5.541 8.551 -11.184 1.00 48.41 90 LYS A C 1
ATOM 720 O O . LYS A 1 90 ? 4.705 7.832 -11.723 1.00 48.41 90 LYS A O 1
ATOM 725 N N . LEU A 1 91 ? 5.242 9.358 -10.166 1.00 44.09 91 LEU A N 1
ATOM 726 C CA . LEU A 1 91 ? 3.913 9.580 -9.587 1.00 44.09 91 LEU A CA 1
ATOM 727 C C . LEU A 1 91 ? 3.509 11.074 -9.625 1.00 44.09 91 LEU A C 1
ATOM 729 O O . LEU A 1 91 ? 2.654 11.452 -8.842 1.00 44.09 91 LEU A O 1
ATOM 733 N N . ASP A 1 92 ? 4.139 11.873 -10.500 1.00 46.75 92 ASP A N 1
ATOM 734 C CA . ASP A 1 92 ? 4.206 13.349 -10.608 1.00 46.75 92 ASP A CA 1
ATOM 735 C C . ASP A 1 92 ? 3.387 14.300 -9.688 1.00 46.75 92 ASP A C 1
ATOM 737 O O . ASP A 1 92 ? 2.241 14.093 -9.290 1.00 46.75 92 ASP A O 1
ATOM 741 N N . ASP A 1 93 ? 4.045 15.443 -9.453 1.00 42.34 93 ASP A N 1
ATOM 742 C CA . ASP A 1 93 ? 3.926 16.508 -8.436 1.00 42.34 93 ASP A CA 1
ATOM 743 C C . ASP A 1 93 ? 2.547 17.123 -8.102 1.00 42.34 93 ASP A C 1
ATOM 745 O O . ASP A 1 93 ? 2.447 17.890 -7.141 1.00 42.34 93 ASP A O 1
ATOM 749 N N . ASP A 1 94 ? 1.459 16.779 -8.792 1.00 40.03 94 ASP A N 1
ATOM 750 C CA . ASP A 1 94 ? 0.122 17.307 -8.457 1.00 40.03 94 ASP A CA 1
ATOM 751 C C . ASP A 1 94 ? -0.566 16.490 -7.337 1.00 40.03 94 ASP A C 1
ATOM 753 O O . ASP A 1 94 ? -1.430 16.990 -6.611 1.00 40.03 94 ASP A O 1
ATOM 757 N N . LEU A 1 95 ? -0.117 15.245 -7.120 1.00 42.84 95 LEU A N 1
ATOM 758 C CA . LEU A 1 95 ? -0.592 14.341 -6.059 1.00 42.84 95 LEU A CA 1
ATOM 759 C C . LEU A 1 95 ? 0.020 14.630 -4.677 1.00 42.84 95 LEU A C 1
ATOM 761 O O . LEU A 1 95 ? -0.565 14.267 -3.653 1.00 42.84 95 LEU A O 1
ATOM 765 N N . ILE A 1 96 ? 1.183 15.289 -4.623 1.00 41.16 96 ILE A N 1
ATOM 766 C CA . ILE A 1 96 ? 1.914 15.548 -3.369 1.00 41.16 96 ILE A CA 1
ATOM 767 C C . ILE A 1 96 ? 1.355 16.780 -2.641 1.00 41.16 96 ILE A C 1
ATOM 769 O O . ILE A 1 96 ? 1.367 16.826 -1.411 1.00 41.16 96 ILE A O 1
ATOM 773 N N . SER A 1 97 ? 0.781 17.746 -3.366 1.00 35.91 97 SER A N 1
ATOM 774 C CA . SER A 1 97 ? 0.188 18.942 -2.749 1.00 35.91 97 SER A CA 1
ATOM 775 C C . SER A 1 97 ? -1.227 18.719 -2.191 1.00 35.91 97 SER A C 1
ATOM 777 O O . SER A 1 97 ? -1.652 19.471 -1.314 1.00 35.91 97 SER A O 1
ATOM 779 N N . LYS A 1 98 ? -1.941 17.669 -2.632 1.00 35.59 98 LYS A N 1
ATOM 780 C CA . LYS A 1 98 ? -3.332 17.381 -2.221 1.00 35.59 98 LYS A CA 1
ATOM 781 C C . LYS A 1 98 ? -3.508 16.255 -1.193 1.00 35.59 98 LYS A C 1
ATOM 783 O O . LYS A 1 98 ? -4.581 16.156 -0.611 1.00 35.59 98 LYS A O 1
ATOM 788 N N . ASN A 1 99 ? -2.483 15.449 -0.905 1.00 38.19 99 ASN A N 1
ATOM 789 C CA . ASN A 1 99 ? -2.608 14.286 -0.006 1.00 38.19 99 ASN A CA 1
ATOM 790 C C . ASN A 1 99 ? -2.159 14.509 1.449 1.00 38.19 99 ASN A C 1
ATOM 792 O O . ASN A 1 99 ? -1.976 13.547 2.189 1.00 38.19 99 ASN A O 1
ATOM 796 N N . PHE A 1 100 ? -2.064 15.754 1.917 1.00 36.22 100 PHE A N 1
ATOM 797 C CA . PHE A 1 100 ? -1.892 16.014 3.353 1.00 36.22 100 PHE A CA 1
ATOM 798 C C . PHE A 1 100 ? -3.173 15.800 4.188 1.00 36.22 100 PHE A C 1
ATOM 800 O O . PHE A 1 100 ? -3.130 16.004 5.401 1.00 36.22 100 PHE A O 1
ATOM 807 N N . GLU A 1 101 ? -4.290 15.359 3.590 1.00 42.47 101 GLU A N 1
ATOM 808 C CA . GLU A 1 101 ? -5.591 15.337 4.278 1.00 42.47 101 GLU A CA 1
ATOM 809 C C . GLU A 1 101 ? -6.334 14.000 4.411 1.00 42.47 101 GLU A C 1
ATOM 811 O O . GLU A 1 101 ? -7.393 14.016 5.027 1.00 42.47 101 GLU A O 1
ATOM 816 N N . ASN A 1 102 ? -5.839 12.829 3.982 1.00 54.22 102 ASN A N 1
ATOM 817 C CA . ASN A 1 102 ? -6.529 11.585 4.381 1.00 54.22 102 ASN A CA 1
ATOM 818 C C . ASN A 1 102 ? -5.643 10.330 4.426 1.00 54.22 102 ASN A C 1
ATOM 820 O O . ASN A 1 102 ? -5.719 9.457 3.569 1.00 54.22 102 ASN A O 1
ATOM 824 N N . ASP A 1 103 ? -4.895 10.172 5.523 1.00 69.12 103 ASP A N 1
ATOM 825 C CA . ASP A 1 103 ? -4.293 8.886 5.924 1.00 69.12 103 ASP A CA 1
ATOM 826 C C . ASP A 1 103 ? -5.344 7.869 6.429 1.00 69.12 103 ASP A C 1
ATOM 828 O O . ASP A 1 103 ? -4.977 6.839 6.995 1.00 69.12 103 ASP A O 1
ATOM 832 N N . LEU A 1 104 ? -6.648 8.152 6.308 1.00 77.94 104 LEU A N 1
ATOM 833 C CA . LEU A 1 104 ? -7.729 7.295 6.798 1.00 77.94 104 LEU A CA 1
ATOM 834 C C . LEU A 1 104 ? -7.775 5.984 6.005 1.00 77.94 104 LEU A C 1
ATOM 836 O O . LEU A 1 104 ? -8.178 5.949 4.846 1.00 77.94 104 LEU A O 1
ATOM 840 N N . VAL A 1 105 ? -7.398 4.886 6.656 1.00 76.19 105 VAL A N 1
ATOM 841 C CA . VAL A 1 105 ? -7.281 3.562 6.026 1.00 76.19 105 VAL A CA 1
ATOM 842 C C . VAL A 1 105 ? -8.429 2.618 6.375 1.00 76.19 105 VAL A C 1
ATOM 844 O O . VAL A 1 105 ? -8.664 1.651 5.650 1.00 76.19 105 VAL A O 1
ATOM 847 N N . ALA A 1 106 ? -9.139 2.869 7.479 1.00 79.12 106 ALA A N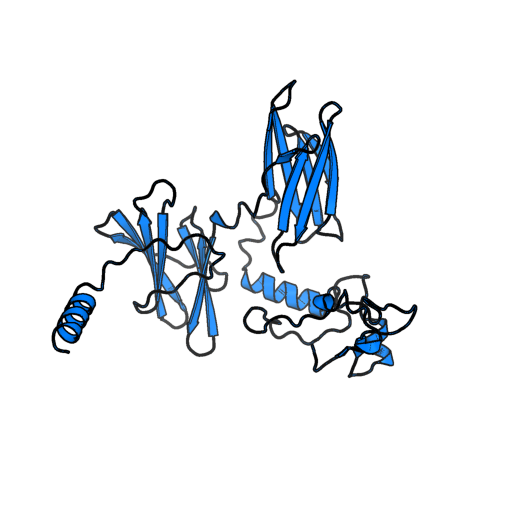 1
ATOM 848 C CA . ALA A 1 106 ? -10.253 2.031 7.907 1.00 79.12 106 ALA A CA 1
ATOM 849 C C . ALA A 1 106 ? -11.282 2.796 8.747 1.00 79.12 106 ALA A C 1
ATOM 851 O O . ALA A 1 106 ? -10.941 3.672 9.543 1.00 79.12 106 ALA A O 1
ATOM 852 N N . THR A 1 107 ? -12.554 2.413 8.599 1.00 81.62 107 THR A N 1
ATOM 853 C CA . THR A 1 107 ? -13.660 2.865 9.452 1.00 81.62 107 THR A CA 1
ATOM 854 C C . THR A 1 107 ? -14.549 1.681 9.825 1.00 81.62 107 THR A C 1
ATOM 856 O O . THR A 1 107 ? -15.134 1.048 8.952 1.00 81.62 107 THR A O 1
ATOM 859 N N . TRP A 1 108 ? -14.715 1.407 11.118 1.00 82.44 108 TRP A N 1
ATOM 860 C CA . TRP A 1 108 ? -15.635 0.387 11.630 1.00 82.44 108 TRP A CA 1
ATOM 861 C C . TRP A 1 108 ? -16.839 1.023 12.319 1.00 82.44 108 TRP A C 1
ATOM 863 O O . TRP A 1 108 ? -16.715 2.018 13.032 1.00 82.44 108 TRP A O 1
ATOM 873 N N . THR A 1 109 ? -18.002 0.392 12.162 1.00 80.00 109 THR A N 1
ATOM 874 C CA . THR A 1 109 ? -19.202 0.678 12.958 1.00 80.00 109 THR A CA 1
ATOM 875 C C . THR A 1 109 ? -19.480 -0.527 13.849 1.00 80.00 109 THR A C 1
ATOM 877 O O . THR A 1 109 ? -19.778 -1.614 13.357 1.00 80.00 109 THR A O 1
ATOM 880 N N . VAL A 1 110 ? -19.340 -0.350 15.161 1.00 81.50 110 VAL A N 1
ATOM 881 C CA . VAL A 1 110 ? -19.388 -1.426 16.155 1.00 81.50 110 VAL A CA 1
ATOM 882 C C . VAL A 1 110 ? -20.613 -1.244 17.048 1.00 81.50 110 VAL A C 1
ATOM 884 O O . VAL A 1 110 ? -20.604 -0.372 17.919 1.00 81.50 110 VAL A O 1
ATOM 887 N N . PRO A 1 111 ? -21.671 -2.051 16.878 1.00 78.38 111 PRO A N 1
ATOM 888 C CA . PRO A 1 111 ? -22.772 -2.078 17.829 1.00 78.38 111 PRO A CA 1
ATOM 889 C C . PRO A 1 111 ? -22.334 -2.789 19.119 1.00 78.38 111 PRO A C 1
ATOM 891 O O . PRO A 1 111 ? -21.965 -3.965 19.095 1.00 78.38 111 PRO A O 1
ATOM 894 N N . MET A 1 112 ? -22.376 -2.076 20.243 1.00 78.69 112 MET A N 1
ATOM 895 C CA . MET A 1 112 ? -22.204 -2.613 21.596 1.00 78.69 112 MET A CA 1
ATOM 896 C C . MET A 1 112 ? -23.526 -2.529 22.372 1.00 78.69 112 MET A C 1
ATOM 898 O O . MET A 1 112 ? -24.501 -1.951 21.894 1.00 78.69 112 MET A O 1
ATOM 902 N N . SER A 1 113 ? -23.583 -3.142 23.559 1.00 77.88 113 SER A N 1
ATOM 903 C CA . SER A 1 113 ? -24.808 -3.208 24.372 1.00 77.88 113 SER A CA 1
ATOM 904 C C . SER A 1 113 ? -25.322 -1.841 24.827 1.00 77.88 113 SER A C 1
ATOM 906 O O . SER A 1 113 ? -26.511 -1.704 25.088 1.00 77.88 113 SER A O 1
ATOM 908 N N . ASP A 1 114 ? -24.438 -0.850 24.956 1.00 78.31 114 ASP A N 1
ATOM 909 C CA . ASP A 1 114 ? -24.782 0.514 25.352 1.00 78.31 114 ASP A CA 1
ATOM 910 C C . ASP A 1 114 ? -25.086 1.411 24.143 1.00 78.31 114 ASP A C 1
ATOM 912 O O . ASP A 1 114 ? -26.077 2.141 24.154 1.00 78.31 114 ASP A O 1
ATOM 916 N N . LYS A 1 115 ? -24.250 1.369 23.098 1.00 87.31 115 LYS A N 1
ATOM 917 C CA . LYS A 1 115 ? -24.407 2.189 21.888 1.00 87.31 115 LYS A CA 1
ATOM 918 C C . LYS A 1 115 ? -23.622 1.648 20.699 1.00 87.31 115 LYS A C 1
ATOM 920 O O . LYS A 1 115 ? -22.846 0.701 20.798 1.00 87.31 115 LYS A O 1
ATOM 925 N N . VAL A 1 116 ? -23.792 2.312 19.561 1.00 75.94 116 VAL A N 1
ATOM 926 C CA . VAL A 1 116 ? -22.974 2.099 18.367 1.00 75.94 116 VAL A CA 1
ATOM 927 C C . VAL A 1 116 ? -21.757 3.024 18.405 1.00 75.94 116 VAL A C 1
ATOM 929 O O . VAL A 1 116 ? -21.894 4.231 18.603 1.00 75.94 116 VAL A O 1
ATOM 932 N N . TYR A 1 117 ? -20.570 2.458 18.209 1.00 82.25 117 TYR A N 1
ATOM 933 C CA . TYR A 1 117 ? -19.305 3.181 18.124 1.00 82.25 117 TYR A CA 1
ATOM 934 C C . TYR A 1 117 ? -18.831 3.273 16.673 1.00 82.25 117 TYR A C 1
ATOM 936 O O . TYR A 1 117 ? -18.798 2.265 15.970 1.00 82.25 117 TYR A O 1
ATOM 944 N N . LYS A 1 118 ? -18.406 4.462 16.241 1.00 85.12 118 LYS A N 1
ATOM 945 C CA . LYS A 1 118 ? -17.627 4.660 15.014 1.00 85.12 118 LYS A CA 1
ATOM 946 C C . LYS A 1 118 ? -16.146 4.665 15.376 1.00 85.12 118 LYS A C 1
ATOM 948 O O . LYS A 1 118 ? -15.746 5.437 16.243 1.00 85.12 118 LYS A O 1
ATOM 953 N N . ILE A 1 119 ? -15.346 3.821 14.739 1.00 89.56 119 ILE A N 1
ATOM 954 C CA . ILE A 1 119 ? -13.899 3.739 14.957 1.00 89.56 119 ILE A CA 1
ATOM 955 C C . ILE A 1 119 ? -13.212 4.047 13.640 1.00 89.56 119 ILE A C 1
ATOM 957 O O . ILE A 1 119 ? -13.511 3.409 12.639 1.00 89.56 119 ILE A O 1
ATOM 961 N N . GLU A 1 120 ? -12.302 5.003 13.647 1.00 89.12 120 GLU A N 1
ATOM 962 C CA . GLU A 1 120 ? -11.567 5.474 12.478 1.00 89.12 120 GLU A CA 1
ATOM 963 C C . GLU A 1 120 ? -10.081 5.268 12.741 1.00 89.12 120 GLU A C 1
ATOM 965 O O . GLU A 1 120 ? -9.597 5.573 13.834 1.00 89.12 120 GLU A O 1
ATOM 970 N N . PHE A 1 121 ? -9.367 4.725 11.761 1.00 90.88 121 PHE A N 1
ATOM 971 C CA . PHE A 1 121 ? -7.938 4.481 11.874 1.00 90.88 121 PHE A CA 1
ATOM 972 C C . PHE A 1 121 ? -7.200 5.081 10.690 1.00 90.88 121 PHE A C 1
ATOM 974 O O . PHE A 1 121 ? -7.504 4.777 9.536 1.00 90.88 121 PHE A O 1
ATOM 981 N N . GLU A 1 122 ? -6.229 5.929 11.001 1.00 88.12 122 GLU A N 1
ATOM 982 C CA . GLU A 1 122 ? -5.297 6.516 10.055 1.00 88.12 122 GLU A CA 1
ATOM 983 C C . GLU A 1 122 ? -3.947 5.809 10.153 1.00 88.12 122 GLU A C 1
ATOM 985 O O . GLU A 1 122 ? -3.450 5.575 11.260 1.00 88.12 122 GLU A O 1
ATOM 990 N N . HIS A 1 123 ? -3.335 5.511 9.007 1.00 81.62 123 HIS A N 1
ATOM 991 C CA . HIS A 1 123 ? -2.002 4.926 8.950 1.00 81.62 123 HIS A CA 1
ATOM 992 C C . HIS A 1 123 ? -1.184 5.514 7.798 1.00 81.62 123 HIS A C 1
ATOM 994 O O . HIS A 1 123 ? -1.437 5.224 6.631 1.00 81.62 123 HIS A O 1
ATOM 1000 N N . GLY A 1 124 ? -0.165 6.303 8.139 1.00 67.12 124 GLY A N 1
ATOM 1001 C CA . GLY A 1 124 ? 0.777 6.850 7.169 1.00 67.12 124 GLY A CA 1
ATOM 1002 C C . GLY A 1 124 ? 1.850 5.821 6.831 1.00 67.12 124 GLY A C 1
ATOM 1003 O O . GLY A 1 124 ? 2.733 5.561 7.643 1.00 67.12 124 GLY A O 1
ATOM 1004 N N . THR A 1 125 ? 1.833 5.253 5.627 1.00 60.34 125 THR A N 1
ATOM 1005 C CA . THR A 1 125 ? 2.799 4.214 5.212 1.00 60.34 125 THR A CA 1
ATOM 1006 C C . THR A 1 125 ? 4.226 4.739 5.024 1.00 60.34 125 THR A C 1
ATOM 1008 O O . THR A 1 125 ? 5.169 3.954 5.011 1.00 60.34 125 THR A O 1
ATOM 1011 N N . THR A 1 126 ? 4.397 6.058 4.909 1.00 49.34 126 THR A N 1
ATOM 1012 C CA . THR A 1 126 ? 5.706 6.724 4.775 1.00 49.34 126 THR A CA 1
ATOM 1013 C C . THR A 1 126 ? 6.315 7.086 6.131 1.00 49.34 126 THR A C 1
ATOM 1015 O O . THR A 1 126 ? 7.518 6.957 6.336 1.00 49.34 126 THR A O 1
ATOM 1018 N N . THR A 1 127 ? 5.491 7.551 7.071 1.00 55.28 127 THR A N 1
ATOM 1019 C CA . THR A 1 127 ? 5.927 8.046 8.391 1.00 55.28 127 THR A CA 1
ATOM 1020 C C . THR A 1 127 ? 5.722 7.024 9.509 1.00 55.28 127 THR A C 1
ATOM 1022 O O . THR A 1 127 ? 6.204 7.215 10.624 1.00 55.28 127 THR A O 1
ATOM 1025 N N . GLY A 1 128 ? 4.949 5.972 9.240 1.00 59.25 128 GLY A N 1
ATOM 1026 C CA . GLY A 1 128 ? 4.366 5.083 10.240 1.00 59.25 128 GLY A CA 1
ATOM 1027 C C . GLY A 1 128 ? 3.418 5.782 11.206 1.00 59.25 128 GLY A C 1
ATOM 1028 O O . GLY A 1 128 ? 3.149 5.240 12.276 1.00 59.25 128 GLY A O 1
ATOM 1029 N N . LYS A 1 129 ? 2.918 6.977 10.860 1.00 79.44 129 LYS A N 1
ATOM 1030 C CA . LYS A 1 129 ? 1.913 7.689 11.654 1.00 79.44 129 LYS A CA 1
ATOM 1031 C C . LYS A 1 129 ? 0.725 6.767 11.908 1.00 79.44 129 LYS A C 1
ATOM 1033 O O . LYS A 1 129 ? 0.243 6.137 10.973 1.00 79.44 129 LYS A O 1
ATOM 1038 N N . ARG A 1 130 ? 0.225 6.722 13.141 1.00 92.31 130 ARG A N 1
ATOM 1039 C CA . ARG A 1 130 ? -1.010 6.016 13.506 1.00 92.31 130 ARG A CA 1
ATOM 1040 C C . ARG A 1 130 ? -1.901 6.949 14.302 1.00 92.31 130 ARG A C 1
ATOM 1042 O O . ARG A 1 130 ? -1.474 7.462 15.333 1.00 92.31 130 ARG A O 1
ATOM 1049 N N . SER A 1 131 ? -3.134 7.153 13.860 1.00 92.56 131 SER A N 1
ATOM 1050 C CA . SER A 1 131 ? -4.153 7.846 14.655 1.00 92.56 131 SER A CA 1
ATOM 1051 C C . SER A 1 131 ? -5.397 6.978 14.734 1.00 92.56 131 SER A C 1
ATOM 1053 O O . SER A 1 131 ? -5.839 6.425 13.731 1.00 92.56 131 SER A O 1
ATOM 1055 N N . LEU A 1 132 ? -5.944 6.815 15.936 1.00 94.75 132 LEU A N 1
ATOM 1056 C CA . LEU A 1 132 ? -7.184 6.083 16.161 1.00 94.75 132 LEU A CA 1
ATOM 1057 C C . LEU A 1 132 ? -8.190 7.021 16.811 1.00 94.75 132 LEU A C 1
ATOM 1059 O O . LEU A 1 132 ? -7.946 7.550 17.901 1.00 94.75 132 LEU A O 1
ATOM 1063 N N . ARG A 1 133 ? -9.337 7.202 16.156 1.00 94.25 133 ARG A N 1
ATOM 1064 C CA . ARG A 1 133 ? -10.452 8.001 16.664 1.00 94.25 133 ARG A CA 1
ATOM 1065 C C . ARG A 1 133 ? -11.655 7.118 16.953 1.00 94.25 133 ARG A C 1
ATOM 1067 O O . ARG A 1 133 ? -11.957 6.188 16.212 1.00 94.25 133 ARG A O 1
ATOM 1074 N N . VAL A 1 134 ? -12.359 7.430 18.033 1.00 93.81 134 VAL A N 1
ATOM 1075 C CA . VAL A 1 134 ? -13.619 6.798 18.423 1.00 93.81 134 VAL A CA 1
ATOM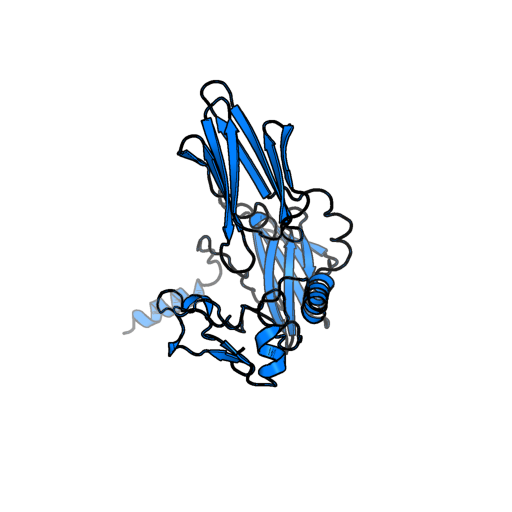 1076 C C . VAL A 1 134 ? -14.679 7.884 18.536 1.00 93.81 134 VAL A C 1
ATOM 1078 O O . VAL A 1 134 ? -14.542 8.812 19.330 1.00 93.81 134 VAL A O 1
ATOM 1081 N N . ASN A 1 135 ? -15.746 7.775 17.743 1.00 85.56 135 ASN A N 1
ATOM 1082 C CA . ASN A 1 135 ? -16.810 8.774 17.615 1.00 85.56 135 ASN A CA 1
ATOM 1083 C C . ASN A 1 135 ? -16.253 10.186 17.348 1.00 85.56 135 ASN A C 1
ATOM 1085 O O . ASN A 1 135 ? -16.665 11.153 17.985 1.00 85.56 135 ASN A O 1
ATOM 1089 N N . GLY A 1 136 ? -15.261 10.286 16.455 1.00 83.75 136 GLY A N 1
ATOM 1090 C CA . GLY A 1 136 ? -14.578 11.537 16.111 1.00 83.75 136 GLY A CA 1
ATOM 1091 C C . GLY A 1 136 ? -13.549 12.028 17.138 1.00 83.75 136 GLY A C 1
ATOM 1092 O O . GLY A 1 136 ? -12.798 12.952 16.841 1.00 83.75 136 GLY A O 1
ATOM 1093 N N . LYS A 1 137 ? -13.456 11.415 18.325 1.00 92.44 137 LYS A N 1
ATOM 1094 C CA . LYS A 1 137 ? -12.454 11.771 19.337 1.00 92.44 137 LYS A CA 1
ATOM 1095 C C . LYS A 1 137 ? -11.203 10.916 19.185 1.00 92.44 137 LYS A C 1
ATOM 1097 O O . LYS A 1 137 ? -11.277 9.695 19.279 1.00 92.44 137 LYS A O 1
ATOM 1102 N N . GLU A 1 138 ? -10.052 11.553 19.016 1.00 92.44 138 GLU A N 1
ATOM 1103 C CA . GLU A 1 138 ? -8.757 10.873 18.992 1.00 92.44 138 GLU A CA 1
ATOM 1104 C C . GLU A 1 138 ? -8.414 10.270 20.360 1.00 92.44 138 GLU A C 1
ATOM 1106 O O . GLU A 1 138 ? -8.516 10.936 21.393 1.00 92.44 138 GLU A O 1
ATOM 1111 N N . ILE A 1 139 ? -8.049 8.988 20.356 1.00 95.44 139 ILE A N 1
ATOM 1112 C CA . ILE A 1 139 ? -7.663 8.239 21.557 1.00 95.44 139 ILE A CA 1
ATOM 1113 C C . ILE A 1 139 ? -6.261 7.635 21.462 1.00 95.44 139 ILE A C 1
ATOM 1115 O O . ILE A 1 139 ? -5.660 7.356 22.495 1.00 95.44 139 ILE A O 1
ATOM 1119 N N . ILE A 1 140 ? -5.728 7.464 20.251 1.00 92.88 140 ILE A N 1
ATOM 1120 C CA . ILE A 1 140 ? -4.329 7.096 20.011 1.00 92.88 140 ILE A CA 1
ATOM 1121 C C . ILE A 1 140 ? -3.786 8.044 18.954 1.00 92.88 140 ILE A C 1
ATOM 1123 O O . ILE A 1 140 ? -4.443 8.265 17.937 1.00 92.88 140 ILE A O 1
ATOM 1127 N N . LYS A 1 141 ? -2.585 8.572 19.191 1.00 93.19 141 LYS A N 1
ATOM 1128 C CA . LYS A 1 141 ? -1.842 9.367 18.220 1.00 93.19 141 LYS A CA 1
ATOM 1129 C C . LYS A 1 141 ? -0.356 9.070 18.322 1.00 93.19 141 LYS A C 1
ATOM 1131 O O . LYS A 1 141 ? 0.268 9.266 19.364 1.00 93.19 141 LYS A O 1
ATOM 1136 N N . HIS A 1 142 ? 0.201 8.652 17.201 1.00 87.06 142 HIS A N 1
ATOM 1137 C CA . HIS A 1 142 ? 1.622 8.513 16.966 1.00 87.06 142 HIS A CA 1
ATOM 1138 C C . HIS A 1 142 ? 1.938 9.245 15.671 1.00 87.06 142 HIS A C 1
ATOM 1140 O O . HIS A 1 142 ? 1.530 8.802 14.604 1.00 87.06 142 HIS A O 1
ATOM 1146 N N . ASP A 1 143 ? 2.648 10.366 15.758 1.00 70.94 143 ASP A N 1
ATOM 1147 C CA . ASP A 1 143 ? 2.999 11.162 14.576 1.00 70.94 143 ASP A CA 1
ATOM 1148 C C . ASP A 1 143 ? 4.078 10.489 13.715 1.00 70.94 143 ASP A C 1
ATOM 1150 O O . ASP A 1 143 ? 4.187 10.759 12.520 1.00 70.94 143 ASP A O 1
ATOM 1154 N N . TRP A 1 144 ? 4.857 9.582 14.309 1.00 64.81 144 TRP A N 1
ATOM 1155 C CA . TRP A 1 144 ? 5.915 8.855 13.622 1.00 64.81 144 TRP A CA 1
ATOM 1156 C C . TRP A 1 144 ? 6.180 7.497 14.275 1.00 64.81 144 TRP A C 1
ATOM 1158 O O . TRP A 1 144 ? 6.308 7.408 15.500 1.00 64.81 144 TRP A O 1
ATOM 1168 N N . MET A 1 145 ? 6.297 6.440 13.466 1.00 59.78 145 MET A N 1
ATOM 1169 C CA . MET A 1 145 ? 6.706 5.111 13.928 1.00 59.78 145 MET A CA 1
ATOM 1170 C C . MET A 1 145 ? 7.572 4.407 12.887 1.00 59.78 145 MET A C 1
ATOM 1172 O O . MET A 1 145 ? 7.233 4.319 11.716 1.00 59.78 145 MET A O 1
ATOM 1176 N N . PHE A 1 146 ? 8.658 3.782 13.336 1.00 48.81 146 PHE A N 1
ATOM 1177 C CA . PHE A 1 146 ? 9.516 2.991 12.450 1.00 48.81 146 PHE A CA 1
ATOM 1178 C C . PHE A 1 146 ? 8.835 1.706 11.934 1.00 48.81 146 PHE A C 1
ATOM 1180 O O . PHE A 1 146 ? 9.151 1.197 10.862 1.00 48.81 146 PHE A O 1
ATOM 1187 N N . LYS A 1 147 ? 7.912 1.133 12.719 1.00 61.09 147 LYS A N 1
ATOM 1188 C CA . LYS A 1 147 ? 7.262 -0.146 12.412 1.00 61.09 147 LYS A CA 1
ATOM 1189 C C . LYS A 1 147 ? 5.889 0.098 11.784 1.00 61.09 147 LYS A C 1
ATOM 1191 O O . LYS A 1 147 ? 4.994 0.596 12.456 1.00 61.09 147 LYS A O 1
ATOM 1196 N N . LEU A 1 148 ? 5.702 -0.331 10.536 1.00 64.62 148 LEU A N 1
ATOM 1197 C CA . LEU A 1 148 ? 4.434 -0.176 9.799 1.00 64.62 148 LEU A CA 1
ATOM 1198 C C . LEU A 1 148 ? 3.391 -1.257 10.130 1.00 64.62 148 LEU A C 1
ATOM 1200 O O . LEU A 1 148 ? 2.204 -1.059 9.933 1.00 64.62 148 LEU A O 1
ATOM 1204 N N . VAL A 1 149 ? 3.814 -2.391 10.689 1.00 81.12 149 VAL A N 1
ATOM 1205 C CA . VAL A 1 149 ? 2.915 -3.458 11.165 1.00 81.12 149 VAL A CA 1
ATOM 1206 C C . VAL A 1 149 ? 2.857 -3.489 12.684 1.00 81.12 149 VAL A C 1
ATOM 1208 O O . VAL A 1 149 ? 3.769 -3.021 13.374 1.00 81.12 149 VAL A O 1
ATOM 1211 N N . GLY A 1 150 ? 1.808 -4.057 13.256 1.00 85.94 150 GLY A N 1
ATOM 1212 C CA . GLY A 1 150 ? 1.689 -4.181 14.705 1.00 85.94 150 GLY A CA 1
ATOM 1213 C C . GLY A 1 150 ? 0.256 -4.094 15.177 1.00 85.94 150 GLY A C 1
ATOM 1214 O O . GLY A 1 150 ? -0.672 -4.232 14.395 1.00 85.94 150 GLY A O 1
ATOM 1215 N N . ARG A 1 151 ? 0.084 -3.890 16.478 1.00 91.69 151 ARG A N 1
ATOM 1216 C CA . ARG A 1 151 ? -1.230 -3.859 17.098 1.00 91.69 151 ARG A CA 1
ATOM 1217 C C . ARG A 1 151 ? -1.331 -2.669 18.032 1.00 91.69 151 ARG A C 1
ATOM 1219 O O . ARG A 1 151 ? -0.493 -2.529 18.916 1.00 91.69 151 ARG A O 1
ATOM 1226 N N . GLU A 1 152 ? -2.379 -1.886 17.846 1.00 95.00 152 GLU A N 1
ATOM 1227 C CA . GLU A 1 152 ? -2.807 -0.850 18.772 1.00 95.00 152 GLU A CA 1
ATOM 1228 C C . GLU A 1 152 ? -3.884 -1.418 19.691 1.00 95.00 152 GLU A C 1
ATOM 1230 O O . GLU A 1 152 ? -4.864 -1.998 19.221 1.00 95.00 152 GLU A O 1
ATOM 1235 N N . MET A 1 153 ? -3.689 -1.283 21.001 1.00 94.38 153 MET A N 1
ATOM 1236 C CA . MET A 1 153 ? -4.618 -1.764 22.025 1.00 94.38 153 MET A CA 1
ATOM 1237 C C . MET A 1 153 ? -5.387 -0.581 22.609 1.00 94.38 153 MET A C 1
ATOM 1239 O O . MET A 1 153 ? -4.788 0.434 22.952 1.00 94.38 153 MET A O 1
ATOM 1243 N N . PHE A 1 154 ? -6.700 -0.722 22.765 1.00 95.12 154 PHE A N 1
ATOM 1244 C CA . PHE A 1 154 ? -7.553 0.292 23.386 1.00 95.12 154 PHE A CA 1
ATOM 1245 C C . PHE A 1 154 ? -8.756 -0.359 24.072 1.00 95.12 154 PHE A C 1
ATOM 1247 O O . PHE A 1 154 ? -8.926 -1.579 24.037 1.00 95.12 154 PHE A O 1
ATOM 1254 N N . GLU A 1 155 ? -9.593 0.443 24.722 1.00 93.06 155 GLU A N 1
ATOM 1255 C CA . GLU A 1 155 ? -10.749 -0.043 25.469 1.00 93.06 155 GLU A CA 1
ATOM 1256 C C . GLU A 1 155 ? -12.008 0.743 25.100 1.00 93.06 155 GLU A C 1
ATOM 1258 O O . GLU A 1 155 ? -11.976 1.967 24.971 1.00 93.06 155 GLU A O 1
ATOM 1263 N N . LEU A 1 156 ? -13.124 0.030 24.944 1.00 89.81 156 LEU A N 1
ATOM 1264 C CA . LEU A 1 156 ? -14.453 0.603 24.772 1.00 89.81 156 LEU A CA 1
ATOM 1265 C C . LEU A 1 156 ? -15.337 0.116 25.915 1.00 89.81 156 LEU A C 1
ATOM 1267 O O . LEU A 1 156 ? -15.703 -1.054 25.953 1.00 89.81 156 LEU A O 1
ATOM 1271 N N . ASN A 1 157 ? -15.674 1.011 26.846 1.00 87.62 157 ASN A N 1
ATOM 1272 C CA . ASN A 1 157 ? -16.611 0.729 27.940 1.00 87.62 157 ASN A CA 1
ATOM 1273 C C . ASN A 1 157 ? -16.292 -0.576 28.712 1.00 87.62 157 ASN A C 1
ATOM 1275 O O . ASN A 1 157 ? -17.143 -1.455 28.830 1.00 87.62 157 ASN A O 1
ATOM 1279 N N . GLY A 1 158 ? -15.049 -0.759 29.173 1.00 87.50 158 GLY A N 1
ATOM 1280 C CA . GLY A 1 158 ? -14.632 -1.987 29.867 1.00 87.50 158 GLY A CA 1
ATOM 1281 C C . GLY A 1 158 ? -14.192 -3.130 28.946 1.00 87.50 158 GLY A C 1
ATOM 1282 O O . GLY A 1 158 ? -13.567 -4.091 29.398 1.00 87.50 158 GLY A O 1
ATOM 1283 N N . VAL A 1 159 ? -14.506 -3.064 27.648 1.00 90.31 159 VAL A N 1
ATOM 1284 C CA . VAL A 1 159 ? -14.212 -4.129 26.684 1.00 90.31 159 VAL A CA 1
ATOM 1285 C C . VAL A 1 159 ? -12.890 -3.861 25.979 1.00 90.31 159 VAL A C 1
ATOM 1287 O O . VAL A 1 159 ? -12.710 -2.850 25.295 1.00 90.31 159 VAL A O 1
ATOM 1290 N N . LYS A 1 160 ? -11.964 -4.815 26.094 1.00 93.62 160 LYS A N 1
ATOM 1291 C CA . LYS A 1 160 ? -10.671 -4.768 25.403 1.00 93.62 160 LYS A CA 1
ATOM 1292 C C . LYS A 1 160 ? -10.855 -4.849 23.889 1.00 93.62 160 LYS A C 1
ATOM 1294 O O . LYS A 1 160 ? -11.536 -5.746 23.381 1.00 93.62 160 LYS A O 1
ATOM 1299 N N . CYS A 1 161 ? -10.194 -3.933 23.195 1.00 94.25 161 CYS A N 1
ATOM 1300 C CA . CYS A 1 161 ? -10.216 -3.793 21.750 1.00 94.25 161 CYS A CA 1
ATOM 1301 C C . CYS A 1 161 ? -8.793 -3.718 21.186 1.00 94.25 161 CYS A C 1
ATOM 1303 O O . CYS A 1 161 ? -7.843 -3.358 21.886 1.00 94.25 161 CYS A O 1
ATOM 1305 N N . SER A 1 162 ? -8.638 -4.042 19.904 1.00 94.75 162 SER A N 1
ATOM 1306 C CA . SER A 1 162 ? -7.370 -3.832 19.212 1.00 94.75 162 SER A CA 1
ATOM 1307 C C . SER A 1 162 ? -7.532 -3.622 17.718 1.00 94.75 162 SER A C 1
ATOM 1309 O O . SER A 1 162 ? -8.299 -4.355 17.098 1.00 94.75 162 SER A O 1
ATOM 1311 N N . VAL A 1 163 ? -6.746 -2.719 17.135 1.00 93.69 163 VAL A N 1
ATOM 1312 C CA . VAL A 1 163 ? -6.534 -2.645 15.683 1.00 93.69 163 VAL A CA 1
ATOM 1313 C C . VAL A 1 163 ? -5.190 -3.292 15.367 1.00 93.69 163 VAL A C 1
ATOM 1315 O O . VAL A 1 163 ? -4.165 -2.884 15.904 1.00 93.69 163 VAL A O 1
ATOM 1318 N N . SER A 1 164 ? -5.192 -4.329 14.533 1.00 90.69 164 SER A N 1
ATOM 1319 C CA . SER A 1 164 ? -3.977 -4.978 14.024 1.00 90.69 164 SER A CA 1
ATOM 1320 C C . SER A 1 164 ? -3.717 -4.531 12.590 1.00 90.69 164 SER A C 1
ATOM 1322 O O . SER A 1 164 ? -4.655 -4.432 11.803 1.00 90.69 164 SER A O 1
ATOM 1324 N N . ILE A 1 165 ? -2.453 -4.262 12.286 1.00 89.12 165 ILE A N 1
ATOM 1325 C CA . ILE A 1 165 ? -1.929 -3.932 10.967 1.00 89.12 165 ILE A CA 1
ATOM 1326 C C . ILE A 1 165 ? -1.021 -5.082 10.553 1.00 89.12 165 ILE A C 1
ATOM 1328 O O . ILE A 1 165 ? 0.066 -5.253 11.119 1.00 89.12 165 ILE A O 1
ATOM 1332 N N . ASP A 1 166 ? -1.463 -5.847 9.567 1.00 80.38 166 ASP A N 1
ATOM 1333 C CA . ASP A 1 166 ? -0.753 -7.008 9.047 1.00 80.38 166 ASP A CA 1
ATOM 1334 C C . ASP A 1 166 ? -0.269 -6.716 7.623 1.00 80.38 166 ASP A C 1
ATOM 1336 O O . ASP A 1 166 ? -0.994 -6.138 6.817 1.00 80.38 166 ASP A O 1
ATOM 1340 N N . ALA A 1 167 ? 0.968 -7.089 7.295 1.00 63.66 167 ALA A N 1
ATOM 1341 C CA . ALA A 1 167 ? 1.460 -6.969 5.924 1.00 63.66 167 ALA A CA 1
ATOM 1342 C C . ALA A 1 167 ? 0.874 -8.098 5.067 1.00 63.66 167 ALA A C 1
ATOM 1344 O O . ALA A 1 167 ? 0.998 -9.275 5.410 1.00 63.66 167 ALA A O 1
ATOM 1345 N N . VAL A 1 168 ? 0.277 -7.742 3.931 1.00 54.91 168 VAL A N 1
ATOM 1346 C CA . VAL A 1 168 ? -0.267 -8.688 2.953 1.00 54.91 168 VAL A CA 1
ATOM 1347 C C . VAL A 1 168 ? 0.467 -8.494 1.633 1.00 54.91 168 VAL A C 1
ATOM 1349 O O . VAL A 1 168 ? 0.135 -7.634 0.821 1.00 54.91 168 VAL A O 1
ATOM 1352 N N . GLY A 1 169 ? 1.497 -9.307 1.412 1.00 44.31 169 GLY A N 1
ATOM 1353 C CA . GLY A 1 169 ? 2.431 -9.097 0.309 1.00 44.31 169 GLY A CA 1
ATOM 1354 C C . GLY A 1 169 ? 3.430 -7.977 0.615 1.00 44.31 169 GLY A C 1
ATOM 1355 O O . GLY A 1 169 ? 3.775 -7.732 1.764 1.00 44.31 169 GLY A O 1
ATOM 1356 N N . ILE A 1 170 ? 3.935 -7.332 -0.432 1.00 35.81 170 ILE A N 1
ATOM 1357 C CA . ILE A 1 170 ? 5.113 -6.444 -0.384 1.00 35.81 170 ILE A CA 1
ATOM 1358 C C . ILE A 1 170 ? 4.792 -4.958 -0.193 1.00 35.81 170 ILE A C 1
ATOM 1360 O O . ILE A 1 170 ? 5.622 -4.240 0.350 1.00 35.81 170 ILE A O 1
ATOM 1364 N N . PHE A 1 171 ? 3.604 -4.506 -0.603 1.00 45.97 171 PHE A N 1
ATOM 1365 C CA . PHE A 1 171 ? 3.211 -3.089 -0.546 1.00 45.97 171 PHE A CA 1
ATOM 1366 C C . PHE A 1 171 ? 1.792 -2.867 -0.009 1.00 45.97 171 PHE A C 1
ATOM 1368 O O . PHE A 1 171 ? 1.249 -1.783 -0.171 1.00 45.97 171 PHE A O 1
ATOM 1375 N N . ALA A 1 172 ? 1.164 -3.881 0.592 1.00 49.56 172 ALA A N 1
ATOM 1376 C CA . ALA A 1 172 ? -0.200 -3.755 1.094 1.00 49.56 172 ALA A CA 1
ATOM 1377 C C . ALA A 1 172 ? -0.302 -4.162 2.562 1.00 49.56 172 ALA A C 1
ATOM 1379 O O . ALA A 1 172 ? 0.413 -5.046 3.040 1.00 49.56 172 ALA A O 1
ATOM 1380 N N . TYR A 1 173 ? -1.235 -3.512 3.248 1.00 63.56 173 TYR A N 1
ATOM 1381 C CA . TYR A 1 173 ? -1.553 -3.750 4.646 1.00 63.56 173 TYR A CA 1
ATOM 1382 C C . TYR A 1 173 ? -3.026 -4.123 4.786 1.00 63.56 173 TYR A C 1
ATOM 1384 O O . TYR A 1 173 ? -3.881 -3.644 4.040 1.00 63.56 173 TYR A O 1
ATOM 1392 N N . GLU A 1 174 ? -3.310 -4.989 5.746 1.00 74.25 174 GLU A N 1
ATOM 1393 C CA . GLU A 1 174 ? -4.652 -5.362 6.163 1.00 74.25 174 GLU A CA 1
ATOM 1394 C C . GLU A 1 174 ? -4.889 -4.851 7.582 1.00 74.25 174 GLU A C 1
ATOM 1396 O O . GLU A 1 174 ? -4.040 -5.008 8.463 1.00 74.25 174 GLU A O 1
ATOM 1401 N N . TYR A 1 175 ? -6.053 -4.238 7.788 1.00 83.00 175 TYR A N 1
ATOM 1402 C CA . TYR A 1 175 ? -6.442 -3.668 9.071 1.00 83.00 175 TYR A CA 1
ATOM 1403 C C . TYR A 1 175 ? -7.572 -4.486 9.673 1.00 83.00 175 TYR A C 1
ATOM 1405 O O . TYR A 1 175 ? -8.647 -4.604 9.082 1.00 83.00 175 TYR A O 1
ATOM 1413 N N . THR A 1 176 ? -7.334 -5.031 10.862 1.00 86.12 176 THR A N 1
ATOM 1414 C CA . THR A 1 176 ? -8.288 -5.896 11.560 1.00 86.12 176 THR A CA 1
ATOM 1415 C C . THR A 1 176 ? -8.642 -5.306 12.914 1.00 86.12 176 THR A C 1
ATOM 1417 O O . THR A 1 176 ? -7.767 -5.137 13.763 1.00 86.12 176 THR A O 1
ATOM 1420 N N . LEU A 1 177 ? -9.930 -5.061 13.151 1.00 89.31 177 LEU A N 1
ATOM 1421 C CA . LEU A 1 177 ? -10.434 -4.673 14.464 1.00 89.31 177 LEU A CA 1
ATOM 1422 C C . LEU A 1 177 ? -10.900 -5.910 15.243 1.00 89.31 177 LEU A C 1
ATOM 1424 O O . LEU A 1 177 ? -11.677 -6.718 14.744 1.00 89.31 177 LEU A O 1
ATOM 1428 N N . GLN A 1 178 ? -10.489 -6.026 16.503 1.00 89.44 178 GLN A N 1
ATOM 1429 C CA . GLN A 1 178 ? -11.087 -6.937 17.479 1.00 89.44 178 GLN A CA 1
ATOM 1430 C C . GLN A 1 178 ? -11.750 -6.150 18.602 1.00 89.44 178 GLN A C 1
ATOM 1432 O O . GLN A 1 178 ? -11.153 -5.216 19.131 1.00 89.44 178 GLN A O 1
ATOM 1437 N N . VAL A 1 179 ? -12.955 -6.564 18.997 1.00 88.44 179 VAL A N 1
ATOM 1438 C CA . VAL A 1 179 ? -13.704 -6.026 20.143 1.00 88.44 179 VAL A CA 1
ATOM 1439 C C . VAL A 1 179 ? -14.238 -7.204 20.948 1.00 88.44 179 VAL A C 1
ATOM 1441 O O . VAL A 1 179 ? -15.030 -7.994 20.434 1.00 88.44 179 VAL A O 1
ATOM 1444 N N . GLY A 1 180 ? -13.779 -7.368 22.192 1.00 83.38 180 GLY A N 1
ATOM 1445 C CA . GLY A 1 180 ? -14.257 -8.443 23.071 1.00 83.38 180 GLY A CA 1
ATOM 1446 C C . GLY A 1 180 ? -14.035 -9.853 22.506 1.00 83.38 180 GLY A C 1
ATOM 1447 O O . GLY A 1 180 ? -14.866 -10.733 22.699 1.00 83.38 180 GLY A O 1
ATOM 1448 N N . GLY A 1 181 ? -12.953 -10.054 21.747 1.00 76.44 181 GLY A N 1
ATOM 1449 C CA . GLY A 1 181 ? -12.641 -11.324 21.078 1.00 76.44 181 GLY A CA 1
ATOM 1450 C C . GLY A 1 181 ? -13.387 -11.566 19.760 1.00 76.44 181 GLY A C 1
ATOM 1451 O O . GLY A 1 181 ? -13.046 -12.504 19.042 1.00 76.44 181 GLY A O 1
ATOM 1452 N N . LYS A 1 182 ? -14.353 -10.714 19.390 1.00 78.62 182 LYS A N 1
ATOM 1453 C CA . LYS A 1 182 ? -14.997 -10.745 18.073 1.00 78.62 182 LYS A CA 1
ATOM 1454 C C . LYS A 1 182 ? -14.179 -9.932 17.077 1.00 78.62 182 LYS A C 1
ATOM 1456 O O . LYS A 1 182 ? -13.875 -8.765 17.322 1.00 78.62 182 LYS A O 1
ATOM 1461 N N . THR A 1 183 ? -13.863 -10.542 15.944 1.00 80.00 183 THR A N 1
ATOM 1462 C CA . THR A 1 183 ? -13.207 -9.869 14.823 1.00 80.00 183 THR A CA 1
ATOM 1463 C C . THR A 1 183 ? -14.248 -9.146 13.974 1.00 80.00 183 THR A C 1
ATOM 1465 O O . THR A 1 183 ? -15.259 -9.731 13.587 1.00 80.00 183 THR A O 1
ATOM 1468 N N . TYR A 1 184 ? -13.994 -7.875 13.696 1.00 71.38 184 TYR A N 1
ATOM 1469 C CA . TYR A 1 184 ? -14.716 -7.053 12.735 1.00 71.38 184 TYR A CA 1
ATOM 1470 C C . TYR A 1 184 ? -13.883 -6.969 11.456 1.00 71.38 184 TYR A C 1
ATOM 1472 O O . TYR A 1 184 ? -12.654 -7.027 11.520 1.00 71.38 184 TYR A O 1
ATOM 1480 N N . GLU A 1 185 ? -14.568 -6.921 10.311 1.00 62.19 185 GLU A N 1
ATOM 1481 C CA . GLU A 1 185 ? -13.984 -7.211 8.999 1.00 62.19 185 GLU A CA 1
ATOM 1482 C C . GLU A 1 185 ? -12.669 -6.485 8.699 1.00 62.19 185 GLU A C 1
ATOM 1484 O O . GLU A 1 185 ? -12.401 -5.360 9.136 1.00 62.19 185 GLU A O 1
ATOM 1489 N N . LYS A 1 186 ? -11.870 -7.209 7.915 1.00 56.38 186 LYS A N 1
ATOM 1490 C CA . LYS A 1 186 ? -10.582 -6.834 7.356 1.00 56.38 186 LYS A CA 1
ATOM 1491 C C . LYS A 1 186 ? -10.793 -5.765 6.291 1.00 56.38 186 LYS A C 1
ATOM 1493 O O . LYS A 1 186 ? -11.351 -6.050 5.232 1.00 56.38 186 LYS A O 1
ATOM 1498 N N . PHE A 1 187 ? -10.321 -4.550 6.535 1.00 51.38 187 PHE A N 1
ATOM 1499 C CA . PHE A 1 187 ? -10.277 -3.544 5.480 1.00 51.38 187 PHE A CA 1
ATOM 1500 C C . PHE A 1 187 ? -9.005 -3.753 4.658 1.00 51.38 187 PHE A C 1
ATOM 1502 O O . PHE A 1 187 ? -7.902 -3.406 5.078 1.00 51.38 187 PHE A O 1
ATOM 1509 N N . ARG A 1 188 ? -9.168 -4.365 3.481 1.00 48.88 188 ARG A N 1
ATOM 1510 C CA . ARG A 1 188 ? -8.195 -4.300 2.389 1.00 48.88 188 ARG A CA 1
ATOM 1511 C C . ARG A 1 188 ? -8.469 -2.988 1.672 1.00 48.88 188 ARG A C 1
ATOM 1513 O O . ARG A 1 188 ? -9.512 -2.897 1.040 1.00 48.88 188 ARG A O 1
ATOM 1520 N N . GLU A 1 189 ? -7.584 -2.003 1.842 1.00 45.22 189 GLU A N 1
ATOM 1521 C CA . GLU A 1 189 ? -7.543 -0.727 1.109 1.00 45.22 189 GLU A CA 1
ATOM 1522 C C . GLU A 1 189 ? -8.882 -0.307 0.488 1.00 45.22 189 GLU A C 1
ATOM 1524 O O . GLU A 1 189 ? -9.226 -0.718 -0.624 1.00 45.22 189 GLU A O 1
ATOM 1529 N N . GLN A 1 190 ? -9.574 0.638 1.118 1.00 41.84 190 GLN A N 1
ATOM 1530 C CA . GLN A 1 190 ? -10.627 1.407 0.446 1.00 41.84 190 GLN A CA 1
ATOM 1531 C C . GLN A 1 190 ? -10.124 2.058 -0.875 1.00 41.84 190 GLN A C 1
ATOM 1533 O O . GLN A 1 190 ? -10.926 2.456 -1.712 1.00 41.84 190 GLN A O 1
ATOM 1538 N N . GLN A 1 191 ? -8.806 2.047 -1.123 1.00 40.44 191 GLN A N 1
ATOM 1539 C CA . GLN A 1 191 ? -8.133 2.434 -2.364 1.00 40.44 191 GLN A CA 1
ATOM 1540 C C . GLN A 1 191 ? -8.055 1.373 -3.484 1.00 40.44 191 GLN A C 1
ATOM 1542 O O . GLN A 1 191 ? -7.880 1.751 -4.641 1.00 40.44 191 GLN A O 1
ATOM 1547 N N . LYS A 1 192 ? -8.264 0.068 -3.241 1.00 43.91 192 LYS A N 1
ATOM 1548 C CA . LYS A 1 192 ? -8.257 -0.932 -4.341 1.00 43.91 192 LYS A CA 1
ATOM 1549 C C . LYS A 1 192 ? -9.513 -0.924 -5.211 1.00 43.91 192 LYS A C 1
ATOM 1551 O O . LYS A 1 192 ? -9.530 -1.55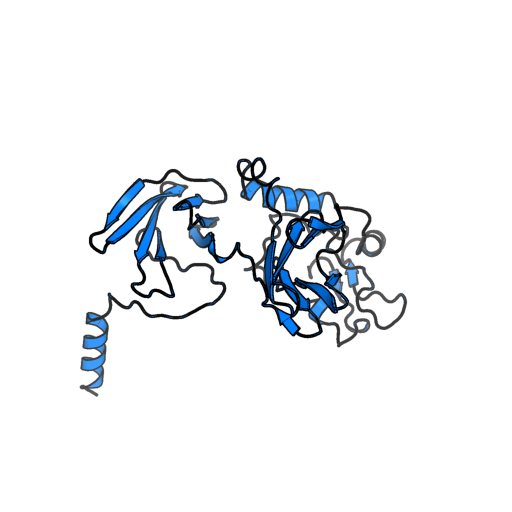7 -6.263 1.00 43.91 192 LYS A O 1
ATOM 1556 N N . LYS A 1 193 ? -10.557 -0.201 -4.799 1.00 48.88 193 LYS A N 1
ATOM 1557 C CA . LYS A 1 193 ? -11.769 0.000 -5.607 1.00 48.88 193 LYS A CA 1
ATOM 1558 C C . LYS A 1 193 ? -11.741 1.285 -6.436 1.00 48.88 193 LYS A C 1
ATOM 1560 O O . LYS A 1 193 ? -12.503 1.356 -7.394 1.00 48.88 193 LYS A O 1
ATOM 1565 N N . ALA A 1 194 ? -10.865 2.243 -6.123 1.00 58.00 194 ALA A N 1
ATOM 1566 C CA . ALA A 1 194 ? -10.803 3.531 -6.815 1.00 58.00 194 ALA A CA 1
ATOM 1567 C C . ALA A 1 194 ? -9.981 3.478 -8.110 1.00 58.00 194 ALA A C 1
ATOM 1569 O O . ALA A 1 194 ? -10.309 4.185 -9.053 1.00 58.00 194 ALA A O 1
ATOM 1570 N N . LEU A 1 195 ? -8.955 2.623 -8.192 1.00 63.25 195 LEU A N 1
ATOM 1571 C CA . LEU A 1 195 ? -8.036 2.592 -9.334 1.00 63.25 195 LEU A CA 1
ATOM 1572 C C . LEU A 1 195 ? -8.096 1.262 -10.096 1.00 63.25 195 LEU A C 1
ATOM 1574 O O . LEU A 1 195 ? -8.141 0.187 -9.499 1.00 63.25 195 LEU A O 1
ATOM 1578 N N . GLN A 1 196 ? -8.067 1.326 -11.427 1.00 72.38 196 GLN A N 1
ATOM 1579 C CA . GLN A 1 196 ? -7.817 0.178 -12.304 1.00 72.38 196 GLN A CA 1
ATOM 1580 C C . GLN A 1 196 ? -6.536 0.409 -13.090 1.00 72.38 196 GLN A C 1
ATOM 1582 O O . GLN A 1 196 ? -6.372 1.463 -13.695 1.00 72.38 196 GLN A O 1
ATOM 1587 N N . ILE A 1 197 ? -5.627 -0.565 -13.067 1.00 71.88 197 ILE A N 1
ATOM 1588 C CA . ILE A 1 197 ? -4.285 -0.420 -13.636 1.00 71.88 197 ILE A CA 1
ATOM 1589 C C . ILE A 1 197 ? -4.074 -1.456 -14.735 1.00 71.88 197 ILE A C 1
ATOM 1591 O O . ILE A 1 197 ? -4.400 -2.634 -14.569 1.00 71.88 197 ILE A O 1
ATOM 1595 N N . TRP A 1 198 ? -3.463 -1.009 -15.825 1.00 81.06 198 TRP A N 1
ATOM 1596 C CA . TRP A 1 198 ? -2.965 -1.829 -16.916 1.00 81.06 198 TRP A CA 1
ATOM 1597 C C . TRP A 1 198 ? -1.479 -1.550 -17.136 1.00 81.06 198 TRP A C 1
ATOM 1599 O O . TRP A 1 198 ? -1.022 -0.411 -17.013 1.00 81.06 198 TRP A O 1
ATOM 1609 N N . LEU A 1 199 ? -0.738 -2.596 -17.493 1.00 72.12 199 LEU A N 1
ATOM 1610 C CA . LEU A 1 199 ? 0.635 -2.496 -17.976 1.00 72.12 199 LEU A CA 1
ATOM 1611 C C . LEU A 1 199 ? 0.645 -2.895 -19.449 1.00 72.12 199 LEU A C 1
ATOM 1613 O O . LEU A 1 199 ? 0.227 -3.998 -19.807 1.00 72.12 199 LEU A O 1
ATOM 1617 N N . VAL A 1 200 ? 1.093 -1.979 -20.300 1.00 76.62 200 VAL A N 1
ATOM 1618 C CA . VAL A 1 200 ? 1.173 -2.153 -21.750 1.00 76.62 200 VAL A CA 1
ATOM 1619 C C . VAL A 1 200 ? 2.636 -2.129 -22.140 1.00 76.62 200 VAL A C 1
ATOM 1621 O O . VAL A 1 200 ? 3.354 -1.187 -21.825 1.00 76.62 200 VAL A O 1
ATOM 1624 N N . ARG A 1 201 ? 3.092 -3.159 -22.846 1.00 74.50 201 ARG A N 1
ATOM 1625 C CA . ARG A 1 201 ? 4.459 -3.201 -23.358 1.00 74.50 201 ARG A CA 1
ATOM 1626 C C . ARG A 1 201 ? 4.470 -2.723 -24.804 1.00 74.50 201 ARG A C 1
ATOM 1628 O O . ARG A 1 201 ? 3.885 -3.383 -25.660 1.00 74.50 201 ARG A O 1
ATOM 1635 N N . MET A 1 202 ? 5.137 -1.603 -25.072 1.00 69.12 202 MET A N 1
ATOM 1636 C CA . MET A 1 202 ? 5.355 -1.094 -26.428 1.00 69.12 202 MET A CA 1
ATOM 1637 C C . MET A 1 202 ? 6.858 -0.995 -26.686 1.00 69.12 202 MET A C 1
ATOM 1639 O O . MET A 1 202 ? 7.583 -0.345 -25.940 1.00 69.12 202 MET A O 1
ATOM 1643 N N . ALA A 1 203 ? 7.332 -1.672 -27.735 1.00 70.56 203 ALA A N 1
ATOM 1644 C CA . ALA A 1 203 ? 8.762 -1.842 -28.007 1.00 70.56 203 ALA A CA 1
ATOM 1645 C C . ALA A 1 203 ? 9.538 -2.383 -26.776 1.00 70.56 203 ALA A C 1
ATOM 1647 O O . ALA A 1 203 ? 9.272 -3.506 -26.335 1.00 70.56 203 ALA A O 1
ATOM 1648 N N . GLU A 1 204 ? 10.482 -1.607 -26.228 1.00 60.09 204 GLU A N 1
ATOM 1649 C CA . GLU A 1 204 ? 11.270 -1.941 -25.026 1.00 60.09 204 GLU A CA 1
ATOM 1650 C C . GLU A 1 204 ? 10.789 -1.234 -23.745 1.00 60.09 204 GLU A C 1
ATOM 1652 O O . GLU A 1 204 ? 11.358 -1.459 -22.676 1.00 60.09 204 GLU A O 1
ATOM 1657 N N . GLU A 1 205 ? 9.728 -0.427 -23.816 1.00 59.47 205 GLU A N 1
ATOM 1658 C CA . GLU A 1 205 ? 9.211 0.328 -22.675 1.00 59.47 205 GLU A CA 1
ATOM 1659 C C . GLU A 1 205 ? 7.903 -0.273 -22.139 1.00 59.47 205 GLU A C 1
ATOM 1661 O O . GLU A 1 205 ? 7.040 -0.758 -22.879 1.00 59.47 205 GLU A O 1
ATOM 1666 N N . GLU A 1 206 ? 7.768 -0.263 -20.814 1.00 71.75 206 GLU A N 1
ATOM 1667 C CA . GLU A 1 206 ? 6.532 -0.618 -20.124 1.00 71.75 206 GLU A CA 1
ATOM 1668 C C . GLU A 1 206 ? 5.781 0.665 -19.770 1.00 71.75 206 GLU A C 1
ATOM 1670 O O . GLU A 1 206 ? 6.285 1.515 -19.034 1.00 71.75 206 GLU A O 1
ATOM 1675 N N . ILE A 1 207 ? 4.574 0.791 -20.311 1.00 74.88 207 ILE A N 1
ATOM 1676 C CA . ILE A 1 207 ? 3.675 1.919 -20.118 1.00 74.88 207 ILE A CA 1
ATOM 1677 C C . ILE A 1 207 ? 2.630 1.521 -19.079 1.00 74.88 207 ILE A C 1
ATOM 1679 O O . ILE A 1 207 ? 1.918 0.526 -19.237 1.00 74.88 207 ILE A O 1
ATOM 1683 N N . ARG A 1 208 ? 2.511 2.316 -18.017 1.00 75.62 208 ARG A N 1
ATOM 1684 C CA . ARG A 1 208 ? 1.496 2.138 -16.978 1.00 75.62 208 ARG A CA 1
ATOM 1685 C C . ARG A 1 208 ? 0.310 3.048 -17.254 1.00 75.62 208 ARG A C 1
ATOM 1687 O O . ARG A 1 208 ? 0.462 4.264 -17.243 1.00 75.62 208 ARG A O 1
ATOM 1694 N N . ILE A 1 209 ? -0.868 2.460 -17.426 1.00 75.94 209 ILE A N 1
ATOM 1695 C CA . ILE A 1 209 ? -2.129 3.186 -17.604 1.00 75.94 209 ILE A CA 1
ATOM 1696 C C . ILE A 1 209 ? -2.988 2.955 -16.366 1.00 75.94 209 ILE A C 1
ATOM 1698 O O . ILE A 1 209 ? -3.158 1.816 -15.930 1.00 75.94 209 ILE A O 1
ATOM 1702 N N . CYS A 1 210 ? -3.51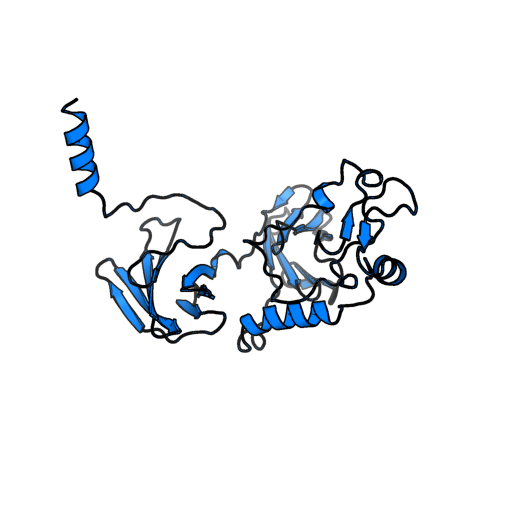2 4.027 -15.783 1.00 76.06 210 CYS A N 1
ATOM 1703 C CA . CYS A 1 210 ? -4.340 3.976 -14.587 1.00 76.06 210 CYS A CA 1
ATOM 1704 C C . CYS A 1 210 ? -5.627 4.776 -14.795 1.00 76.06 210 CYS A C 1
ATOM 1706 O O . CYS A 1 210 ? -5.579 5.921 -15.232 1.00 76.06 210 CYS A O 1
ATOM 1708 N N . LEU A 1 211 ? -6.763 4.167 -14.460 1.00 78.31 211 LEU A N 1
ATOM 1709 C CA . LEU A 1 211 ? -8.070 4.812 -14.421 1.00 78.31 211 LEU A CA 1
ATOM 1710 C C . LEU A 1 211 ? -8.491 5.022 -12.972 1.00 78.31 211 LEU A C 1
ATOM 1712 O O . LEU A 1 211 ? -8.593 4.047 -12.225 1.00 78.31 211 LEU A O 1
ATOM 1716 N N . GLU A 1 212 ? -8.806 6.259 -12.613 1.00 71.38 212 GLU A N 1
ATOM 1717 C CA . GLU A 1 212 ? -9.510 6.595 -11.379 1.00 71.38 212 GLU A CA 1
ATOM 1718 C C . GLU A 1 212 ? -11.021 6.497 -11.613 1.00 71.38 212 GLU A C 1
ATOM 1720 O O . GLU A 1 212 ? -11.614 7.303 -12.313 1.00 71.38 212 GLU A O 1
ATOM 1725 N N . LYS A 1 213 ? -11.668 5.463 -11.073 1.00 69.50 213 LYS A N 1
ATOM 1726 C CA . LYS A 1 213 ? -13.057 5.089 -11.389 1.00 69.50 213 LYS A CA 1
ATOM 1727 C C . LYS A 1 213 ? -14.109 6.086 -10.894 1.00 69.50 213 LYS A C 1
ATOM 1729 O O . LYS A 1 213 ? -15.245 6.019 -11.350 1.00 69.50 213 LYS A O 1
ATOM 1734 N N . GLU A 1 214 ? -13.756 6.961 -9.953 1.00 61.50 214 GLU A N 1
ATOM 1735 C CA . GLU A 1 214 ? -14.663 7.981 -9.412 1.00 61.50 214 GLU A CA 1
ATOM 1736 C C . GLU A 1 214 ? -14.665 9.250 -10.269 1.00 61.50 214 GLU A C 1
ATOM 1738 O O . GLU A 1 214 ? -15.726 9.725 -10.668 1.00 61.50 214 GLU A O 1
ATOM 1743 N N . THR A 1 215 ? -13.480 9.769 -10.592 1.00 64.19 215 THR A N 1
ATOM 1744 C CA . THR A 1 215 ? -13.299 10.979 -11.411 1.00 64.19 215 THR A CA 1
ATOM 1745 C C . THR A 1 215 ? -13.311 10.681 -12.911 1.00 64.19 215 THR A C 1
ATOM 1747 O O . THR A 1 215 ? -13.525 11.583 -13.715 1.00 64.19 215 THR A O 1
ATOM 1750 N N . LEU A 1 216 ? -13.104 9.412 -13.283 1.00 72.81 216 LEU A N 1
ATOM 1751 C CA . LEU A 1 216 ? -12.820 8.930 -14.637 1.00 72.81 216 LEU A CA 1
ATOM 1752 C C . LEU A 1 216 ? -11.542 9.521 -15.247 1.00 72.81 216 LEU A C 1
ATOM 1754 O O . LEU A 1 216 ? -11.347 9.454 -16.462 1.00 72.81 216 LEU A O 1
ATOM 1758 N N . ASP A 1 217 ? -10.648 10.045 -14.407 1.00 79.19 217 ASP A N 1
ATOM 1759 C CA . ASP A 1 217 ? -9.356 10.550 -14.843 1.00 79.19 217 ASP A CA 1
ATOM 1760 C C . ASP A 1 217 ? -8.445 9.406 -15.302 1.00 79.19 217 ASP A C 1
ATOM 1762 O O . ASP A 1 217 ? -8.340 8.349 -14.665 1.00 79.19 217 ASP A O 1
ATOM 1766 N N . VAL A 1 218 ? -7.753 9.641 -16.417 1.00 77.12 218 VAL A N 1
ATOM 1767 C CA . VAL A 1 218 ? -6.789 8.705 -16.994 1.00 77.12 218 VAL A CA 1
ATOM 1768 C C . VAL A 1 218 ? -5.379 9.230 -16.767 1.00 77.12 218 VAL A C 1
ATOM 1770 O O . VAL A 1 218 ? -5.075 10.394 -17.028 1.00 77.12 218 VAL A O 1
ATOM 1773 N N . TRP A 1 219 ? -4.508 8.341 -16.304 1.00 78.25 219 TRP A N 1
ATOM 1774 C CA . TRP A 1 219 ? -3.104 8.618 -16.040 1.00 78.25 219 TRP A CA 1
ATOM 1775 C C . TRP A 1 219 ? -2.228 7.673 -16.857 1.00 78.25 219 TRP A C 1
ATOM 1777 O O . TRP A 1 219 ? -2.442 6.458 -16.843 1.00 78.25 219 TRP A O 1
ATOM 1787 N N . VAL A 1 220 ? -1.215 8.216 -17.528 1.00 77.50 220 VAL A N 1
ATOM 1788 C CA . VAL A 1 220 ? -0.216 7.465 -18.296 1.00 77.50 220 VAL A CA 1
ATOM 1789 C C . VAL A 1 220 ? 1.157 7.750 -17.699 1.00 77.50 220 VAL A C 1
ATOM 1791 O O . VAL A 1 220 ? 1.570 8.898 -17.591 1.00 77.50 220 VAL A O 1
ATOM 1794 N N . ASN A 1 221 ? 1.860 6.703 -17.264 1.00 70.25 221 ASN A N 1
ATOM 1795 C CA . ASN A 1 221 ? 3.174 6.784 -16.614 1.00 70.25 221 ASN A CA 1
ATOM 1796 C C . ASN A 1 221 ? 3.247 7.756 -15.420 1.00 70.25 221 ASN A C 1
ATOM 1798 O O . ASN A 1 221 ? 4.321 8.253 -15.094 1.00 70.25 221 ASN A O 1
ATOM 1802 N N . GLY A 1 222 ? 2.114 7.966 -14.743 1.00 52.81 222 GLY A N 1
ATOM 1803 C CA . GLY A 1 222 ? 2.008 8.850 -13.580 1.00 52.81 222 GLY A CA 1
ATOM 1804 C C . GLY A 1 222 ? 1.572 10.279 -13.899 1.00 52.81 222 GLY A C 1
ATOM 1805 O O . GLY A 1 222 ? 1.297 11.020 -12.966 1.00 52.81 222 GLY A O 1
ATOM 1806 N N . SER A 1 223 ? 1.429 10.649 -15.174 1.00 67.06 223 SER A N 1
ATOM 1807 C CA . SER A 1 223 ? 0.927 11.963 -15.589 1.00 67.06 223 SER A CA 1
ATOM 1808 C C . SER A 1 223 ? -0.524 11.858 -16.060 1.00 67.06 223 SER A C 1
ATOM 1810 O O . SER A 1 223 ? -0.874 10.950 -16.821 1.00 67.06 223 SER A O 1
ATOM 1812 N N . LYS A 1 224 ? -1.384 12.779 -15.615 1.00 73.56 224 LYS A N 1
ATOM 1813 C CA . LYS A 1 224 ? -2.771 12.868 -16.087 1.00 73.56 224 LYS A CA 1
ATOM 1814 C C . LYS A 1 224 ? -2.776 13.271 -17.560 1.00 73.56 224 LYS A C 1
ATOM 1816 O O . LYS A 1 224 ? -2.095 14.223 -17.933 1.00 73.56 224 LYS A O 1
ATOM 1821 N N . VAL A 1 225 ? -3.536 12.555 -18.383 1.00 80.88 225 VAL A N 1
ATOM 1822 C CA . VAL A 1 225 ? -3.648 12.836 -19.821 1.00 80.88 225 VAL A CA 1
ATOM 1823 C C . VAL A 1 225 ? -4.969 13.519 -20.146 1.00 80.88 225 VAL A C 1
ATOM 1825 O O . VAL A 1 225 ? -5.977 13.315 -19.466 1.00 80.88 225 VAL A O 1
ATOM 1828 N N . GLU A 1 226 ? -4.968 14.332 -21.200 1.00 83.62 226 GLU A N 1
ATOM 1829 C CA . GLU A 1 226 ? -6.212 14.842 -21.768 1.00 83.62 226 GLU A CA 1
ATOM 1830 C C . GLU A 1 226 ? -7.018 13.694 -22.376 1.00 83.62 226 GLU A C 1
ATOM 1832 O O . GLU A 1 226 ? -6.466 12.759 -22.964 1.00 83.62 226 GLU A O 1
ATOM 1837 N N . THR A 1 227 ? -8.339 13.766 -22.219 1.00 86.00 227 THR A N 1
ATOM 1838 C CA . THR A 1 227 ? -9.249 12.730 -22.699 1.00 86.00 227 THR A CA 1
ATOM 1839 C C . THR A 1 227 ? -10.388 13.322 -23.517 1.00 86.00 227 THR A C 1
ATOM 1841 O O . THR A 1 227 ? -10.840 14.437 -23.263 1.00 86.00 227 THR A O 1
ATOM 1844 N N . THR A 1 228 ? -10.871 12.564 -24.502 1.00 80.81 228 THR A N 1
ATOM 1845 C CA . THR A 1 228 ? -12.088 12.893 -25.263 1.00 80.81 228 THR A CA 1
ATOM 1846 C C . THR A 1 228 ? -13.110 11.774 -25.104 1.00 80.81 228 THR A C 1
ATOM 1848 O O . THR A 1 228 ? -12.768 10.603 -25.254 1.00 80.81 228 THR A O 1
ATOM 1851 N N . GLY A 1 229 ? -14.358 12.121 -24.786 1.00 78.88 229 GLY A N 1
ATOM 1852 C CA . GLY A 1 229 ? -15.440 11.158 -24.576 1.00 78.88 229 GLY A CA 1
ATOM 1853 C C . GLY A 1 229 ? -16.353 11.002 -25.794 1.00 78.88 229 GLY A C 1
ATOM 1854 O O . GLY A 1 229 ? -16.773 11.992 -26.387 1.00 78.88 229 GLY A O 1
ATOM 1855 N N . GLU A 1 230 ? -16.713 9.763 -26.112 1.00 80.69 230 GLU A N 1
ATOM 1856 C CA . GLU A 1 230 ? -17.748 9.383 -27.076 1.00 80.69 230 GLU A CA 1
ATOM 1857 C C . GLU A 1 230 ? -18.777 8.479 -26.374 1.00 80.69 230 GLU A C 1
ATOM 1859 O O . GLU A 1 230 ? -18.413 7.569 -25.628 1.00 80.69 230 GLU A O 1
ATOM 1864 N N . PHE A 1 231 ? -20.072 8.719 -26.585 1.00 71.38 231 PHE A N 1
ATOM 1865 C CA . PHE A 1 231 ? -21.118 7.819 -26.090 1.00 71.38 231 PHE A CA 1
ATOM 1866 C C . PHE A 1 231 ? -21.260 6.623 -27.033 1.00 71.38 231 PHE A C 1
ATOM 1868 O O . PHE A 1 231 ? -21.385 6.807 -28.241 1.00 71.38 231 PHE A O 1
ATOM 1875 N N . VAL A 1 232 ? -21.292 5.407 -26.488 1.00 72.81 232 VAL A N 1
ATOM 1876 C CA . VAL A 1 232 ? -21.553 4.181 -27.262 1.00 72.81 232 VAL A CA 1
ATOM 1877 C C . VAL A 1 232 ? -23.011 3.741 -27.118 1.00 72.81 232 VAL A C 1
ATOM 1879 O O . VAL A 1 232 ? -23.612 3.892 -26.052 1.00 72.81 232 VAL A O 1
ATOM 1882 N N . GLU A 1 233 ? -23.574 3.174 -28.192 1.00 60.03 233 GLU A N 1
ATOM 1883 C CA . GLU A 1 233 ? -25.003 2.822 -28.321 1.00 60.03 233 GLU A CA 1
ATOM 1884 C C . GLU A 1 233 ? -25.530 1.895 -27.206 1.00 60.03 233 GLU A C 1
ATOM 1886 O O . GLU A 1 233 ? -26.712 1.942 -26.872 1.00 60.03 233 GLU A O 1
ATOM 1891 N N . GLU A 1 234 ? -24.662 1.110 -26.562 1.00 60.69 234 GLU A N 1
ATOM 1892 C CA . GLU A 1 234 ? -25.013 0.198 -25.459 1.00 60.69 234 GLU A CA 1
ATOM 1893 C C . GLU A 1 234 ? -25.023 0.862 -24.062 1.00 60.69 234 GLU A C 1
ATOM 1895 O O . GLU A 1 234 ? -25.034 0.180 -23.036 1.00 60.69 234 GLU A O 1
ATOM 1900 N N . GLY A 1 235 ? -25.035 2.198 -23.992 1.00 58.69 235 GLY A N 1
ATOM 1901 C CA . GLY A 1 235 ? -25.138 2.939 -22.727 1.00 58.69 235 GLY A CA 1
ATOM 1902 C C . GLY A 1 235 ? -23.825 3.024 -21.944 1.00 58.69 235 GLY A C 1
ATOM 1903 O O . GLY A 1 235 ? -23.838 3.094 -20.713 1.00 58.69 235 GLY A O 1
ATOM 1904 N N . GLY A 1 236 ? -22.696 2.998 -22.654 1.00 70.06 236 GLY A N 1
ATOM 1905 C CA . GLY A 1 236 ? -21.358 3.209 -22.104 1.00 70.06 236 GLY A CA 1
ATOM 1906 C C . GLY A 1 236 ? -20.693 4.488 -22.620 1.00 70.06 236 GLY A C 1
ATOM 1907 O O . GLY A 1 236 ? -21.204 5.165 -23.514 1.00 70.06 236 GLY A O 1
ATOM 1908 N N . THR A 1 237 ? -19.513 4.783 -22.083 1.00 76.19 237 THR A N 1
ATOM 1909 C CA . THR A 1 237 ? -18.651 5.890 -22.511 1.00 76.19 237 THR A CA 1
ATOM 1910 C C . THR A 1 237 ? -17.323 5.337 -22.996 1.00 76.19 237 THR A C 1
ATOM 1912 O O . THR A 1 237 ? -16.691 4.534 -22.308 1.00 76.19 237 THR A O 1
ATOM 1915 N N . LYS A 1 238 ? -16.881 5.787 -24.165 1.00 83.81 238 LYS A N 1
ATOM 1916 C CA . LYS A 1 238 ? -15.561 5.523 -24.721 1.00 83.81 238 LYS A CA 1
ATOM 1917 C C . LYS A 1 238 ? -14.681 6.754 -24.513 1.00 83.81 238 LYS A C 1
ATOM 1919 O O . LYS A 1 238 ? -14.961 7.821 -25.046 1.00 83.81 238 LYS A O 1
ATOM 1924 N N . THR A 1 239 ? -13.632 6.604 -23.718 1.00 85.19 239 THR A N 1
ATOM 1925 C CA . THR A 1 239 ? -12.710 7.679 -23.341 1.00 85.19 239 THR A CA 1
ATOM 1926 C C . THR A 1 239 ? -11.393 7.495 -24.085 1.00 85.19 239 THR A C 1
ATOM 1928 O O . THR A 1 239 ? -10.661 6.550 -23.802 1.00 85.19 239 THR A O 1
ATOM 1931 N N . HIS A 1 240 ? -11.096 8.377 -25.035 1.00 88.25 240 HIS A N 1
ATOM 1932 C CA . HIS A 1 240 ? -9.896 8.370 -25.875 1.00 88.25 240 HIS A CA 1
ATOM 1933 C C . HIS A 1 240 ? -8.755 9.173 -25.253 1.00 88.25 240 HIS A C 1
ATOM 1935 O O . HIS A 1 240 ? -9.012 10.231 -24.684 1.00 88.25 240 HIS A O 1
ATOM 1941 N N . PHE A 1 241 ? -7.516 8.698 -25.401 1.00 90.12 241 PHE A N 1
ATOM 1942 C CA . PHE A 1 241 ? -6.299 9.380 -24.947 1.00 90.12 241 PHE A CA 1
ATOM 1943 C C . PHE A 1 241 ? -5.049 8.896 -25.701 1.00 90.12 241 PHE A C 1
ATOM 1945 O O . PHE A 1 241 ? -5.052 7.842 -26.342 1.00 90.12 241 PHE A O 1
ATOM 1952 N N . GLU A 1 242 ? -3.962 9.662 -25.615 1.00 88.25 242 GLU A N 1
ATOM 1953 C CA . GLU A 1 242 ? -2.657 9.298 -26.180 1.00 88.25 242 GLU A CA 1
ATOM 1954 C C . GLU A 1 242 ? -1.752 8.649 -25.127 1.00 88.25 242 GLU A C 1
ATOM 1956 O O . GLU A 1 242 ? -1.764 9.030 -23.956 1.00 88.25 242 GLU A O 1
ATOM 1961 N N . ILE A 1 243 ? -0.942 7.672 -25.546 1.00 82.00 243 ILE A N 1
ATOM 1962 C CA . ILE A 1 243 ? -0.037 6.917 -24.659 1.00 82.00 243 ILE A CA 1
ATOM 1963 C C . ILE A 1 243 ? 1.450 7.153 -24.967 1.00 82.00 243 ILE A C 1
ATOM 1965 O O . ILE A 1 243 ? 2.308 6.362 -24.583 1.00 82.00 243 ILE A O 1
ATOM 1969 N N . GLY A 1 244 ? 1.764 8.275 -25.622 1.00 72.69 244 GLY A N 1
ATOM 1970 C CA . GLY A 1 244 ? 3.118 8.626 -26.055 1.00 72.69 244 GLY A CA 1
ATOM 1971 C C . GLY A 1 244 ? 3.502 7.996 -27.400 1.00 72.69 244 GLY A C 1
ATOM 1972 O O . GLY A 1 244 ? 2.858 7.068 -27.887 1.00 72.69 244 GLY A O 1
ATOM 1973 N N . ALA A 1 245 ? 4.537 8.552 -28.044 1.00 66.38 245 ALA A N 1
ATOM 1974 C CA . ALA A 1 245 ? 5.034 8.135 -29.366 1.00 66.38 245 ALA A CA 1
ATOM 1975 C C . ALA A 1 245 ? 3.971 8.088 -30.494 1.00 66.38 245 ALA A C 1
ATOM 1977 O O . ALA A 1 245 ? 4.139 7.365 -31.475 1.00 66.38 245 ALA A O 1
ATOM 1978 N N . GLY A 1 246 ? 2.883 8.860 -30.368 1.00 68.75 246 GLY A N 1
ATOM 1979 C CA . GLY A 1 246 ? 1.787 8.915 -31.345 1.00 68.75 246 GLY A CA 1
ATOM 1980 C C . GLY A 1 246 ? 0.838 7.710 -31.322 1.00 68.75 246 GLY A C 1
ATOM 1981 O O . GLY A 1 246 ? -0.006 7.589 -32.207 1.00 68.75 246 GLY A O 1
ATOM 1982 N N . ALA A 1 247 ? 0.961 6.812 -30.339 1.00 80.12 247 ALA A N 1
ATOM 1983 C CA . ALA A 1 247 ? 0.030 5.703 -30.160 1.00 80.12 247 ALA A CA 1
ATOM 1984 C C . ALA A 1 247 ? -1.230 6.167 -29.412 1.00 80.12 247 ALA A C 1
ATOM 1986 O O . ALA A 1 247 ? -1.151 6.885 -28.411 1.00 80.12 247 ALA A O 1
ATOM 1987 N N . SER A 1 248 ? -2.396 5.732 -29.896 1.00 86.94 248 SER A N 1
ATOM 1988 C CA . SER A 1 248 ? -3.694 6.046 -29.295 1.00 86.94 248 SER A CA 1
ATOM 1989 C C . SER A 1 248 ? -4.250 4.855 -28.517 1.00 86.94 248 SER A C 1
ATOM 1991 O O . SER A 1 248 ? -4.027 3.687 -28.854 1.00 86.94 248 SER A O 1
ATOM 1993 N N . ALA A 1 249 ? -4.979 5.167 -27.452 1.00 92.00 249 ALA A N 1
ATOM 1994 C CA . ALA A 1 249 ? -5.666 4.205 -26.612 1.00 92.00 249 ALA A CA 1
ATOM 1995 C C . ALA A 1 249 ? -7.064 4.719 -26.263 1.00 92.00 249 ALA A C 1
ATOM 1997 O O . ALA A 1 249 ? -7.365 5.911 -26.365 1.00 92.00 249 ALA A O 1
ATOM 1998 N N . TYR A 1 250 ? -7.935 3.808 -25.846 1.00 91.69 250 TYR A N 1
ATOM 1999 C CA . TYR A 1 250 ? -9.234 4.186 -25.317 1.00 91.69 250 TYR A CA 1
ATOM 2000 C C . TYR A 1 250 ? -9.714 3.222 -24.237 1.00 91.69 250 TYR A C 1
ATOM 2002 O O . TYR A 1 250 ? -9.392 2.033 -24.242 1.00 91.69 250 TYR A O 1
ATOM 2010 N N . ILE A 1 251 ? -10.510 3.739 -23.306 1.00 89.69 251 ILE A N 1
ATOM 2011 C CA . ILE A 1 251 ? -11.184 2.955 -22.273 1.00 89.69 251 ILE A CA 1
ATOM 2012 C C . ILE A 1 251 ? -12.682 2.960 -22.552 1.00 89.69 251 ILE A C 1
ATOM 2014 O O . ILE A 1 251 ? -13.287 4.023 -22.654 1.00 89.69 251 ILE A O 1
ATOM 2018 N N . ILE A 1 252 ? -13.290 1.779 -22.633 1.00 85.12 252 ILE A N 1
ATOM 2019 C CA . ILE A 1 252 ? -14.747 1.632 -22.640 1.00 85.12 252 ILE A CA 1
ATOM 2020 C C . ILE A 1 252 ? -15.213 1.424 -21.203 1.00 85.12 252 ILE A C 1
ATOM 2022 O O . ILE A 1 252 ? -14.763 0.495 -20.534 1.00 85.12 252 ILE A O 1
ATOM 2026 N N . SER A 1 253 ? -16.118 2.285 -20.748 1.00 80.62 253 SER A N 1
ATOM 2027 C CA . SER A 1 253 ? -16.782 2.217 -19.448 1.00 80.62 253 SER A CA 1
ATOM 2028 C C . SER A 1 253 ? -18.260 1.911 -19.657 1.00 80.62 253 SER A C 1
ATOM 2030 O O . SER A 1 253 ? -18.977 2.730 -20.222 1.00 80.62 253 SER A O 1
ATOM 2032 N N . GLN A 1 254 ? -18.732 0.750 -19.209 1.00 76.38 254 GLN A N 1
ATOM 2033 C CA . GLN A 1 254 ? -20.121 0.322 -19.411 1.00 76.38 254 GLN A CA 1
ATOM 2034 C C . GLN A 1 254 ? -20.703 -0.343 -18.166 1.00 76.38 254 GLN A C 1
ATOM 2036 O O . GLN A 1 254 ? -19.981 -0.920 -17.352 1.00 76.38 254 GLN A O 1
ATOM 2041 N N . SER A 1 255 ? -22.026 -0.293 -18.014 1.00 65.00 255 SER A N 1
ATOM 2042 C CA . SER A 1 255 ? -22.707 -1.037 -16.952 1.00 65.00 255 SER A CA 1
ATOM 2043 C C . SER A 1 255 ? -22.518 -2.541 -17.151 1.00 65.00 255 SER A C 1
ATOM 2045 O O . SER A 1 255 ? -22.767 -3.071 -18.230 1.00 65.00 255 SER A O 1
ATOM 2047 N N . SER A 1 256 ? -22.138 -3.258 -16.091 1.00 62.31 256 SER A N 1
ATOM 2048 C CA . SER A 1 256 ? -22.090 -4.730 -16.098 1.00 62.31 256 SER A CA 1
ATOM 2049 C C . SER A 1 256 ? -23.471 -5.390 -16.214 1.00 62.31 256 SER A C 1
ATOM 2051 O O . SER A 1 256 ? -23.556 -6.615 -16.308 1.00 62.31 256 SER A O 1
ATOM 2053 N N . GLY A 1 257 ? -24.561 -4.624 -16.073 1.00 53.88 257 GLY A N 1
ATOM 2054 C CA . GLY A 1 257 ? -25.928 -5.145 -15.951 1.00 53.88 257 GLY A CA 1
ATOM 2055 C C . GLY A 1 257 ? -26.202 -5.908 -14.645 1.00 53.88 257 GLY A C 1
ATOM 2056 O O . GLY A 1 257 ? -27.344 -6.269 -14.363 1.00 53.88 257 GLY A O 1
ATOM 2057 N N . LYS A 1 258 ? -25.180 -6.132 -13.807 1.00 48.12 258 LYS A N 1
ATOM 2058 C CA . LYS A 1 258 ? -25.273 -6.827 -12.520 1.00 48.12 258 LYS A CA 1
ATOM 2059 C C . LYS A 1 258 ? -25.064 -5.825 -11.391 1.00 48.12 258 LYS A C 1
ATOM 2061 O O . LYS A 1 258 ? -23.980 -5.273 -11.221 1.00 48.12 258 LYS A O 1
ATOM 2066 N N . ARG A 1 259 ? -26.091 -5.648 -10.553 1.00 41.31 259 ARG A N 1
ATOM 2067 C CA . ARG A 1 259 ? -26.097 -4.674 -9.442 1.00 41.31 259 ARG A CA 1
ATOM 2068 C C . ARG A 1 259 ? -24.905 -4.810 -8.479 1.00 41.31 259 ARG A C 1
ATOM 2070 O O . ARG A 1 259 ? -24.513 -3.818 -7.884 1.00 41.31 259 ARG A O 1
ATOM 2077 N N . GLN A 1 260 ? -24.342 -6.012 -8.344 1.00 35.28 260 GLN A N 1
ATOM 2078 C CA . GLN A 1 260 ? -23.199 -6.298 -7.465 1.00 35.28 260 GLN A CA 1
ATOM 2079 C C . GLN A 1 260 ? -21.824 -5.978 -8.085 1.00 35.28 260 GLN A C 1
ATOM 2081 O O . GLN A 1 260 ? -20.851 -5.881 -7.349 1.00 35.28 260 GLN A O 1
ATOM 2086 N N . ILE A 1 261 ? -21.729 -5.828 -9.414 1.00 49.97 261 ILE A N 1
ATOM 2087 C CA . ILE A 1 261 ? -20.456 -5.620 -10.134 1.00 49.97 261 ILE A CA 1
ATOM 2088 C C . ILE A 1 261 ? -20.269 -4.143 -10.514 1.00 49.97 261 ILE A C 1
ATOM 2090 O O . ILE A 1 261 ? -19.154 -3.634 -10.478 1.00 49.97 261 ILE A O 1
ATOM 2094 N N . GLY A 1 262 ? -21.355 -3.422 -10.819 1.00 59.38 262 GLY A N 1
ATOM 2095 C CA . GLY A 1 262 ? -21.293 -1.988 -11.130 1.00 59.38 262 GLY A CA 1
ATOM 2096 C C . GLY A 1 262 ? -20.786 -1.701 -12.548 1.00 59.38 262 GLY A C 1
ATOM 2097 O O . GLY A 1 262 ? -21.182 -2.394 -13.488 1.00 59.38 262 GLY A O 1
ATOM 2098 N N . LEU A 1 263 ? -19.965 -0.661 -12.715 1.00 63.44 263 LEU A N 1
ATOM 2099 C CA . LEU A 1 263 ? -19.337 -0.303 -13.993 1.00 63.44 263 LEU A CA 1
ATOM 2100 C C . LEU A 1 263 ? -18.117 -1.191 -14.274 1.00 63.44 263 LEU A C 1
ATOM 2102 O O . LEU A 1 263 ? -17.339 -1.511 -13.377 1.00 63.44 263 LEU A O 1
ATOM 2106 N N . VAL A 1 264 ? -17.946 -1.564 -15.538 1.00 75.00 264 VAL A N 1
ATOM 2107 C CA . VAL A 1 264 ? -16.796 -2.313 -16.050 1.00 75.00 264 VAL A CA 1
ATOM 2108 C C . VAL A 1 264 ? -16.007 -1.399 -16.967 1.00 75.00 264 VAL A C 1
ATOM 2110 O O . VAL A 1 264 ? -16.589 -0.733 -17.822 1.00 75.00 264 VAL A O 1
ATOM 2113 N N . HIS A 1 265 ? -14.686 -1.411 -16.803 1.00 82.19 265 HIS A N 1
ATOM 2114 C CA . HIS A 1 265 ? -13.764 -0.622 -17.608 1.00 82.19 265 HIS A CA 1
ATOM 2115 C C . HIS A 1 265 ? -12.816 -1.543 -18.375 1.00 82.19 265 HIS A C 1
ATOM 2117 O O . HIS A 1 265 ? -12.189 -2.426 -17.783 1.00 82.19 265 HIS A O 1
ATOM 2123 N N . GLN A 1 266 ? -12.703 -1.336 -19.683 1.00 88.50 266 GLN A N 1
ATOM 2124 C CA . GLN A 1 266 ? -11.869 -2.131 -20.581 1.00 88.50 266 GLN A CA 1
ATOM 2125 C C . GLN A 1 266 ? -10.939 -1.218 -21.373 1.00 88.50 266 GLN A C 1
ATOM 2127 O O . GLN A 1 266 ? -11.408 -0.317 -22.061 1.00 88.50 266 GLN A O 1
ATOM 2132 N N . LEU A 1 267 ? -9.633 -1.463 -21.278 1.00 88.00 267 LEU A N 1
ATOM 2133 C CA . LEU A 1 267 ? -8.621 -0.723 -22.023 1.00 88.00 267 LEU A CA 1
ATOM 2134 C C . LEU A 1 267 ? -8.362 -1.386 -23.373 1.00 88.00 267 LEU A C 1
ATOM 2136 O O . LEU A 1 267 ? -8.113 -2.590 -23.432 1.00 88.00 267 LEU A O 1
ATOM 2140 N N . TYR A 1 268 ? -8.312 -0.572 -24.419 1.00 89.12 268 TYR A N 1
ATOM 2141 C CA . TYR A 1 268 ? -7.878 -0.956 -25.750 1.00 89.12 268 TYR A CA 1
ATOM 2142 C C . TYR A 1 268 ? -6.698 -0.090 -26.180 1.00 89.12 268 TYR A C 1
ATOM 2144 O O . TYR A 1 268 ? -6.710 1.130 -26.008 1.00 89.12 268 TYR A O 1
ATOM 2152 N N . VAL A 1 269 ? -5.681 -0.728 -26.752 1.00 87.88 269 VAL A N 1
ATOM 2153 C CA . VAL A 1 269 ? -4.518 -0.064 -27.352 1.00 87.88 269 VAL A CA 1
ATOM 2154 C C . VAL A 1 269 ? -4.347 -0.625 -28.753 1.00 87.88 269 VAL A C 1
ATOM 2156 O O . VAL A 1 269 ? -4.230 -1.841 -28.898 1.00 87.88 269 VAL A O 1
ATOM 2159 N N . ASN A 1 270 ? -4.345 0.234 -29.778 1.00 82.06 270 ASN A N 1
ATOM 2160 C CA . ASN A 1 270 ? -4.352 -0.192 -31.188 1.00 82.06 270 ASN A CA 1
ATOM 2161 C C . ASN A 1 270 ? -5.428 -1.266 -31.471 1.00 82.06 270 ASN A C 1
ATOM 2163 O O . ASN A 1 270 ? -5.136 -2.309 -32.053 1.00 82.06 270 ASN A O 1
ATOM 2167 N N . ASP A 1 271 ? -6.642 -1.045 -30.956 1.00 83.12 271 ASP A N 1
ATOM 2168 C CA . ASP A 1 271 ? -7.806 -1.946 -31.032 1.00 83.12 271 ASP A CA 1
ATOM 2169 C C . ASP A 1 271 ? -7.652 -3.321 -30.346 1.00 83.12 271 ASP A C 1
ATOM 2171 O O . ASP A 1 271 ? -8.560 -4.153 -30.391 1.00 83.12 271 ASP A O 1
ATOM 2175 N N . ALA A 1 272 ? -6.547 -3.565 -29.636 1.00 83.19 272 ALA A N 1
ATOM 2176 C CA . ALA A 1 272 ? -6.340 -4.782 -28.856 1.00 83.19 272 ALA A CA 1
ATOM 2177 C C . ALA A 1 272 ? -6.742 -4.590 -27.385 1.00 83.19 272 ALA A C 1
ATOM 2179 O O . ALA A 1 272 ? -6.276 -3.665 -26.718 1.00 83.19 272 ALA A O 1
ATOM 2180 N N . LEU A 1 273 ? -7.566 -5.505 -26.859 1.00 86.44 273 LEU A N 1
ATOM 2181 C CA . LEU A 1 273 ? -7.984 -5.519 -25.454 1.00 86.44 273 LEU A CA 1
ATOM 2182 C C . LEU A 1 273 ? -6.805 -5.847 -24.526 1.00 86.44 273 LEU A C 1
ATOM 2184 O O . LEU A 1 273 ? -6.182 -6.907 -24.637 1.00 86.44 273 LEU A O 1
ATOM 2188 N N . ILE A 1 274 ? -6.568 -4.981 -23.543 1.00 84.88 274 ILE A N 1
ATOM 2189 C CA . ILE A 1 274 ? -5.537 -5.158 -22.522 1.00 84.88 274 ILE A CA 1
ATOM 2190 C C . ILE A 1 274 ? -6.177 -5.615 -21.212 1.00 84.88 274 ILE A C 1
ATOM 2192 O O . ILE A 1 274 ? -7.113 -5.001 -20.689 1.00 84.88 274 ILE A O 1
ATOM 2196 N N . ARG A 1 275 ? -5.642 -6.700 -20.644 1.00 81.12 275 ARG A N 1
ATOM 2197 C CA . ARG A 1 275 ? -6.094 -7.210 -19.346 1.00 81.12 275 ARG A CA 1
ATOM 2198 C C . ARG A 1 275 ? -5.575 -6.329 -18.206 1.00 81.12 275 ARG A C 1
ATOM 2200 O O . ARG A 1 275 ? -4.402 -5.953 -18.235 1.00 81.12 275 ARG A O 1
ATOM 2207 N N . PRO A 1 276 ? -6.410 -6.013 -17.204 1.00 71.12 276 PRO A N 1
ATOM 2208 C CA . PRO A 1 276 ? -5.948 -5.297 -16.024 1.00 71.12 276 PRO A CA 1
ATOM 2209 C C . PRO A 1 276 ? -4.959 -6.158 -15.229 1.00 71.12 276 PRO A C 1
ATOM 2211 O O . PRO A 1 276 ? -5.018 -7.389 -15.252 1.00 71.12 276 PRO A O 1
ATOM 2214 N N . CYS A 1 277 ? -4.058 -5.510 -14.496 1.00 55.22 277 CYS A N 1
ATOM 2215 C CA . CYS A 1 277 ? -3.183 -6.178 -13.540 1.00 55.22 277 CYS A CA 1
ATOM 2216 C C . CYS A 1 277 ? -4.022 -6.598 -12.322 1.00 55.22 277 CYS A C 1
ATOM 2218 O O . CYS A 1 277 ? -4.213 -5.816 -11.394 1.00 55.22 277 CYS A O 1
ATOM 2220 N N . GLU A 1 278 ? -4.609 -7.796 -12.357 1.00 54.16 278 GLU A N 1
ATOM 2221 C CA . GLU A 1 278 ? -5.546 -8.251 -11.325 1.00 54.16 278 GLU A CA 1
ATOM 2222 C C . GLU A 1 278 ? -4.913 -8.329 -9.924 1.00 54.16 278 GLU A C 1
ATOM 2224 O O . GLU A 1 278 ? -3.869 -8.945 -9.706 1.00 54.16 278 GLU A O 1
ATOM 2229 N N . GLY A 1 279 ? -5.637 -7.803 -8.934 1.00 38.12 279 GLY A N 1
ATOM 2230 C CA . GLY A 1 279 ? -5.877 -8.561 -7.713 1.00 38.12 279 GLY A CA 1
ATOM 2231 C C . GLY A 1 279 ? -7.205 -9.293 -7.895 1.00 38.12 279 GLY A C 1
ATOM 2232 O O . GLY A 1 279 ? -8.223 -8.617 -7.945 1.00 38.12 279 GLY A O 1
ATOM 2233 N N . ASN A 1 280 ? -7.171 -10.623 -8.036 1.00 34.66 280 ASN A N 1
ATOM 2234 C CA . ASN A 1 280 ? -8.330 -11.506 -8.250 1.00 34.66 280 ASN A CA 1
ATOM 2235 C C . ASN A 1 280 ? -9.600 -11.029 -7.532 1.00 34.66 280 ASN A C 1
ATOM 2237 O O . ASN A 1 280 ? -9.553 -11.010 -6.305 1.00 34.66 280 ASN A O 1
ATOM 2241 N N . GLU A 1 281 ? -10.691 -10.779 -8.270 1.00 29.94 281 GLU A N 1
ATOM 2242 C CA . GLU A 1 281 ? -12.049 -11.283 -7.987 1.00 29.94 281 GLU A CA 1
ATOM 2243 C C . GLU A 1 281 ? -12.828 -11.426 -9.317 1.00 29.94 281 GLU A C 1
ATOM 2245 O O . GLU A 1 281 ? -12.959 -10.485 -10.093 1.00 29.94 281 GLU A O 1
ATOM 2250 N N . ASP A 1 282 ? -13.314 -12.649 -9.537 1.00 28.67 282 ASP A N 1
ATOM 2251 C CA . ASP A 1 282 ? -14.399 -13.095 -10.414 1.00 28.67 282 ASP A CA 1
ATOM 2252 C C . ASP A 1 282 ? -14.271 -13.027 -11.946 1.00 28.67 282 ASP A C 1
ATOM 2254 O O . ASP A 1 282 ? -14.644 -12.078 -12.637 1.00 28.67 282 ASP A O 1
ATOM 2258 N N . GLN A 1 283 ? -13.931 -14.201 -12.495 1.00 36.12 283 GLN A N 1
ATOM 2259 C CA . GLN A 1 283 ? -14.425 -14.653 -13.791 1.00 36.12 283 GLN A CA 1
ATOM 2260 C C . GLN A 1 283 ? -15.955 -14.512 -13.856 1.00 36.12 283 GLN A C 1
ATOM 2262 O O . GLN A 1 283 ? -16.701 -15.333 -13.327 1.00 36.12 283 GLN A O 1
ATOM 2267 N N . ALA A 1 284 ? -16.430 -13.520 -14.601 1.00 26.52 284 ALA A N 1
ATOM 2268 C CA . ALA A 1 284 ? -17.771 -13.524 -15.162 1.00 26.52 284 ALA A CA 1
ATOM 2269 C C . ALA A 1 284 ? -17.704 -13.078 -16.626 1.00 26.52 284 ALA A C 1
ATOM 2271 O O . ALA A 1 284 ? -17.719 -11.897 -16.948 1.00 26.52 284 ALA A O 1
ATOM 2272 N N . VAL A 1 285 ? -17.603 -14.093 -17.484 1.00 34.91 285 VAL A N 1
ATOM 2273 C CA . VAL A 1 285 ? -18.008 -14.160 -18.894 1.00 34.91 285 VAL A CA 1
ATOM 2274 C C . VAL A 1 285 ? -18.790 -12.935 -19.391 1.00 34.91 285 VAL A C 1
ATOM 2276 O O . VAL A 1 285 ? -19.949 -12.747 -19.025 1.00 34.91 285 VAL A O 1
ATOM 2279 N N . ILE A 1 286 ? -18.190 -12.192 -20.322 1.00 26.17 286 ILE A N 1
ATOM 2280 C CA . ILE A 1 286 ? -18.914 -11.510 -21.401 1.00 26.17 286 ILE A CA 1
ATOM 2281 C C . ILE A 1 286 ? -18.268 -11.982 -22.705 1.00 26.17 286 ILE A C 1
ATOM 2283 O O . ILE A 1 286 ? -17.314 -11.406 -23.217 1.00 26.17 286 ILE A O 1
ATOM 2287 N N . THR A 1 287 ? -18.742 -13.127 -23.191 1.00 28.77 287 THR A N 1
ATOM 2288 C CA . THR A 1 287 ? -18.565 -13.554 -24.578 1.00 28.77 287 THR A CA 1
ATOM 2289 C C . THR A 1 287 ? -19.621 -12.860 -25.423 1.00 28.77 287 THR A C 1
ATOM 2291 O O . THR A 1 287 ? -20.796 -13.219 -25.354 1.00 28.77 287 THR A O 1
ATOM 2294 N N . SER A 1 288 ? -19.201 -11.924 -26.261 1.00 34.56 288 SER A N 1
ATOM 2295 C CA . SER A 1 288 ? -19.996 -11.456 -27.395 1.00 34.56 288 SER A CA 1
ATOM 2296 C C . SER A 1 288 ? -19.093 -11.226 -28.603 1.00 34.56 288 SER A C 1
ATOM 2298 O O . SER A 1 288 ? -19.057 -10.135 -29.142 1.00 34.56 288 SER A O 1
ATOM 2300 N N . MET A 1 289 ? -18.327 -12.249 -28.996 1.00 29.53 289 MET A N 1
ATOM 2301 C CA . MET A 1 289 ? -17.646 -12.332 -30.298 1.00 29.53 289 MET A CA 1
ATOM 2302 C C . MET A 1 289 ? -17.020 -13.728 -30.453 1.00 29.53 289 MET A C 1
ATOM 2304 O O . MET A 1 289 ? -15.810 -13.872 -30.401 1.00 29.53 289 MET A O 1
ATOM 2308 N N . ASP A 1 290 ? -17.830 -14.792 -30.555 1.00 33.66 290 ASP A N 1
ATOM 2309 C CA . ASP A 1 290 ? -17.297 -16.109 -30.974 1.00 33.66 290 ASP A CA 1
ATOM 2310 C C . ASP A 1 290 ? -18.359 -17.121 -31.463 1.00 33.66 290 ASP A C 1
ATOM 2312 O O . ASP A 1 290 ? -18.183 -18.340 -31.391 1.00 33.66 290 ASP A O 1
ATOM 2316 N N . ASN A 1 291 ? -19.481 -16.644 -32.017 1.00 35.97 291 ASN A N 1
ATOM 2317 C CA . ASN A 1 291 ? -20.502 -17.547 -32.571 1.00 35.97 291 ASN A CA 1
ATOM 2318 C C . ASN A 1 291 ? -20.087 -18.210 -33.902 1.00 35.97 291 ASN A C 1
ATOM 2320 O O . ASN A 1 291 ? -20.608 -19.276 -34.230 1.00 35.97 291 ASN A O 1
ATOM 2324 N N . GLU A 1 292 ? -19.108 -17.675 -34.639 1.00 35.66 292 GLU A N 1
ATOM 2325 C CA . GLU A 1 292 ? -18.618 -18.327 -35.866 1.00 35.66 292 GLU A CA 1
ATOM 2326 C C . GLU A 1 292 ? -17.622 -19.469 -35.600 1.00 35.66 292 GLU A C 1
ATOM 2328 O O . GLU A 1 292 ? -17.620 -20.474 -36.319 1.00 35.66 292 GLU A O 1
ATOM 2333 N N . ASN A 1 293 ? -16.810 -19.378 -34.542 1.00 34.47 293 ASN A N 1
ATOM 2334 C CA . ASN A 1 293 ? -15.807 -20.403 -34.228 1.00 34.47 293 ASN A CA 1
ATOM 2335 C C . ASN A 1 293 ? -16.419 -21.645 -33.556 1.00 34.47 293 ASN A C 1
ATOM 2337 O O . ASN A 1 293 ? -15.970 -22.771 -33.795 1.00 34.47 293 ASN A O 1
ATOM 2341 N N . LEU A 1 294 ? -17.503 -21.479 -32.790 1.00 34.81 294 LEU A N 1
ATOM 2342 C CA . LEU A 1 294 ? -18.255 -22.589 -32.191 1.00 34.81 294 LEU A CA 1
ATOM 2343 C C . LEU A 1 294 ? -19.010 -23.433 -33.231 1.00 34.81 294 LEU A C 1
ATOM 2345 O O . LEU A 1 294 ? -19.094 -24.657 -33.081 1.00 34.81 294 LEU A O 1
ATOM 2349 N N . LEU A 1 295 ? -19.494 -22.821 -34.319 1.00 36.72 295 LEU A N 1
ATOM 2350 C CA . LEU A 1 295 ? -20.177 -23.546 -35.393 1.00 36.72 295 LEU A CA 1
ATOM 2351 C C . LEU A 1 295 ? -19.193 -24.379 -36.234 1.00 36.72 295 LEU A C 1
ATOM 2353 O O . LEU A 1 295 ? -19.469 -25.545 -36.528 1.00 36.72 295 LEU A O 1
ATOM 2357 N N . LYS A 1 296 ? -18.001 -23.836 -36.524 1.00 38.03 296 LYS A N 1
ATOM 2358 C CA . LYS A 1 296 ? -16.927 -24.561 -37.231 1.00 38.03 296 LYS A CA 1
ATOM 2359 C C . LYS A 1 296 ? -16.403 -25.753 -36.422 1.00 38.03 296 LYS A C 1
ATOM 2361 O O . LYS A 1 296 ? -16.163 -26.822 -36.981 1.00 38.03 296 LYS A O 1
ATOM 2366 N N . ARG A 1 297 ? -16.307 -25.620 -35.093 1.00 32.78 297 ARG A N 1
ATOM 2367 C CA . ARG A 1 297 ? -15.841 -26.702 -34.206 1.00 32.78 297 ARG A CA 1
ATOM 2368 C C . ARG A 1 297 ? -16.873 -27.823 -34.025 1.00 32.78 297 ARG A C 1
ATOM 2370 O O . ARG A 1 297 ? -16.486 -28.985 -33.934 1.00 32.78 297 ARG A O 1
ATOM 2377 N N . ARG A 1 298 ? -18.177 -27.510 -34.053 1.00 32.78 298 ARG A N 1
ATOM 2378 C CA . ARG A 1 298 ? -19.255 -28.522 -34.066 1.00 32.78 298 ARG A CA 1
ATOM 2379 C C . ARG A 1 298 ? -19.373 -29.266 -35.401 1.00 32.78 298 ARG A C 1
ATOM 2381 O O . ARG A 1 298 ? -19.678 -30.452 -35.393 1.00 32.78 298 ARG A O 1
ATOM 2388 N N . GLN A 1 299 ? -19.095 -28.618 -36.534 1.00 37.28 299 GLN A N 1
ATOM 2389 C CA . GLN A 1 299 ? -19.106 -29.290 -37.842 1.00 37.28 299 GLN A CA 1
ATOM 2390 C C . GLN A 1 299 ? -17.910 -30.233 -38.050 1.00 37.28 299 GLN A C 1
ATOM 2392 O O . GLN A 1 299 ? -18.057 -31.249 -38.726 1.00 37.28 299 GLN A O 1
ATOM 2397 N N . PHE A 1 300 ? -16.754 -29.936 -37.448 1.00 33.94 300 PHE A N 1
ATOM 2398 C CA . PHE A 1 300 ? -15.573 -30.805 -37.508 1.00 33.94 300 PHE A CA 1
ATOM 2399 C C . PHE A 1 300 ? -15.742 -32.092 -36.681 1.00 33.94 300 PHE A C 1
ATOM 2401 O O . PHE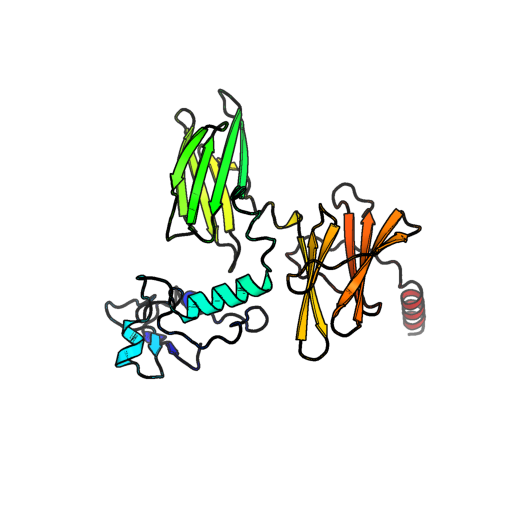 A 1 300 ? -15.339 -33.161 -37.122 1.00 33.94 300 PHE A O 1
ATOM 2408 N N . LEU A 1 301 ? -16.401 -32.011 -35.520 1.00 32.50 301 LEU A N 1
ATOM 2409 C CA . LEU A 1 301 ? -16.622 -33.164 -34.634 1.00 32.50 301 LEU A CA 1
ATOM 2410 C C . LEU A 1 301 ? -17.772 -34.088 -35.068 1.00 32.50 301 LEU A C 1
ATOM 2412 O O . LEU A 1 301 ? -17.844 -35.205 -34.581 1.00 32.50 301 LEU A O 1
ATOM 2416 N N . ASN A 1 302 ? -18.636 -33.658 -35.993 1.00 34.94 302 ASN A N 1
ATOM 2417 C CA . ASN A 1 302 ? -19.698 -34.498 -36.569 1.00 34.94 302 ASN A CA 1
ATOM 2418 C C . ASN A 1 302 ? -19.283 -35.192 -37.885 1.00 34.94 302 ASN A C 1
ATOM 2420 O O . ASN A 1 302 ? -20.121 -35.804 -38.546 1.00 34.94 302 ASN A O 1
ATOM 2424 N N . LYS A 1 303 ? -18.016 -35.058 -38.304 1.00 41.50 303 LYS A N 1
ATOM 2425 C CA . LYS A 1 303 ? -17.439 -35.715 -39.495 1.00 41.50 303 LYS A CA 1
ATOM 2426 C C . LYS A 1 303 ? -16.288 -36.682 -39.168 1.00 41.50 303 LYS A C 1
ATOM 2428 O O . LYS A 1 303 ? -15.633 -37.160 -40.093 1.00 41.50 303 LYS A O 1
ATOM 2433 N N . ILE A 1 304 ? -16.064 -36.965 -37.887 1.00 40.56 304 ILE A N 1
ATOM 2434 C CA . ILE A 1 304 ? -15.235 -38.070 -37.378 1.00 40.56 304 ILE A CA 1
ATOM 2435 C C . ILE A 1 304 ? -16.190 -39.048 -36.700 1.00 40.56 304 ILE A C 1
ATOM 2437 O O . ILE A 1 304 ? -16.012 -40.266 -36.902 1.00 40.56 304 ILE A O 1
#

Sequence (304 aa):
RDRFITINWQNVNPQKYDAFAVSDATKFTSYGVRYDYGSIMHYSSTIATQNFGQKTMTAKINPQSNDPIMGQRNGLSETDVVELRRMMSKLDDDLISKNFENDLVATWTVPMSDKVYKIEFEHGTTTGKRSLRVNGKEIIKHDWMFKLVGREMFELNGVKCSVSIDAVGIFAYEYTLQVGGKTYEKFREQQKKALQIWLVRMAEEEIRICLEKETLDVWVNGSKVETTGEFVEEGGTKTHFEIGAGASAYIISQSSGKRQIGLVHQLYVNDALIRPCEGNEDQAVITSMDNENLLKRRQFLNKI

pLDDT: mean 71.25, std 18.97, range [26.17, 96.56]